Protein 2WLT (pdb70)

Structure (mmCIF, N/CA/C/O backbone):
data_2WLT
#
_entry.id   2WLT
#
_cell.length_a   63.559
_cell.length_b   94.796
_cell.length_c   100.342
_cell.angle_alpha   90.00
_cell.angle_beta   90.00
_cell.angle_gamma   90.00
#
_symmetry.space_group_name_H-M   'I 2 2 2'
#
loop_
_entity.id
_entity.type
_entity.pdbx_description
1 polymer L-ASPARAGINASE
2 non-polymer 'ASPARTIC ACID'
3 water water
#
loop_
_atom_site.group_PDB
_atom_site.id
_atom_site.type_symbol
_atom_site.label_atom_id
_atom_site.label_alt_id
_atom_site.label_comp_id
_atom_site.label_asym_id
_atom_site.label_entity_id
_atom_site.label_seq_id
_atom_site.pdbx_PDB_ins_code
_atom_site.Cartn_x
_atom_site.Cartn_y
_atom_site.Cartn_z
_atom_site.occupancy
_atom_site.B_iso_or_equiv
_atom_site.auth_seq_id
_atom_site.auth_comp_id
_atom_site.auth_asym_id
_atom_site.auth_atom_id
_atom_site.pdbx_PDB_model_num
ATOM 1 N N . LEU A 1 5 ? 27.721 1.230 -29.237 1.00 38.78 5 LEU A N 1
ATOM 2 C CA . LEU A 1 5 ? 26.754 0.968 -28.168 1.00 34.16 5 LEU A CA 1
ATOM 3 C C . LEU A 1 5 ? 27.092 -0.296 -27.391 1.00 28.78 5 LEU A C 1
ATOM 4 O O . LEU A 1 5 ? 27.764 -1.187 -27.936 1.00 32.03 5 LEU A O 1
ATOM 9 N N . PRO A 1 6 ? 26.640 -0.424 -26.148 1.00 27.85 6 PRO A N 1
ATOM 10 C CA . PRO A 1 6 ? 26.860 -1.680 -25.419 1.00 23.98 6 PRO A CA 1
ATOM 11 C C . PRO A 1 6 ? 26.065 -2.831 -26.034 1.00 22.22 6 PRO A C 1
ATOM 12 O O . PRO A 1 6 ? 24.990 -2.601 -26.626 1.00 25.09 6 PRO A O 1
ATOM 16 N N . THR A 1 7 ? 26.571 -4.045 -25.861 1.00 21.15 7 THR A N 1
ATOM 17 C CA . THR A 1 7 ? 25.807 -5.211 -26.252 1.00 19.72 7 THR A CA 1
ATOM 18 C C . THR A 1 7 ? 25.122 -5.827 -25.056 1.00 18.61 7 THR A C 1
ATOM 19 O O . THR A 1 7 ? 25.729 -6.106 -24.030 1.00 19.43 7 THR A O 1
ATOM 23 N N . ILE A 1 8 ? 23.821 -6.001 -25.246 1.00 18.29 8 ILE A N 1
ATOM 24 C CA . ILE A 1 8 ? 22.987 -6.670 -24.233 1.00 17.51 8 ILE A CA 1
ATOM 25 C C . ILE A 1 8 ? 22.496 -7.988 -24.797 1.00 16.06 8 ILE A C 1
ATOM 26 O O . ILE A 1 8 ? 21.863 -7.934 -25.875 1.00 19.28 8 ILE A O 1
ATOM 31 N N . ALA A 1 9 ? 22.713 -9.081 -24.090 1.00 15.69 9 ALA A N 1
ATOM 32 C CA . ALA A 1 9 ? 22.120 -10.353 -24.499 1.00 15.01 9 ALA A CA 1
ATOM 33 C C . ALA A 1 9 ? 20.676 -10.374 -24.005 1.00 15.49 9 ALA A C 1
ATOM 34 O O . ALA A 1 9 ? 20.449 -10.018 -22.860 1.00 16.10 9 ALA A O 1
ATOM 36 N N . LEU A 1 10 ? 19.761 -10.807 -24.879 1.00 14.89 10 LEU A N 1
ATOM 37 C CA . LEU A 1 10 ? 18.363 -10.907 -24.488 1.00 16.43 10 LEU A CA 1
ATOM 38 C C . LEU A 1 10 ? 18.012 -12.390 -24.550 1.00 18.70 10 LEU A C 1
ATOM 39 O O . LEU A 1 10 ? 18.067 -13.008 -25.630 1.00 21.67 10 LEU A O 1
ATOM 44 N N . LEU A 1 11 ? 17.670 -12.950 -23.417 1.00 15.70 11 LEU A N 1
ATOM 45 C CA . LEU A 1 11 ? 17.352 -14.367 -23.308 1.00 15.82 11 LEU A CA 1
ATOM 46 C C . LEU A 1 11 ? 15.843 -14.499 -23.095 1.00 15.25 11 LEU A C 1
ATOM 47 O O . LEU A 1 11 ? 15.351 -14.081 -22.023 1.00 15.75 11 LEU A O 1
ATOM 52 N N . ALA A 1 12 ? 15.155 -15.032 -24.083 1.00 15.04 12 ALA A N 1
ATOM 53 C CA . ALA A 1 12 ? 13.698 -15.160 -24.003 1.00 13.12 12 ALA A CA 1
ATOM 54 C C . ALA A 1 12 ? 13.287 -16.522 -23.454 1.00 13.46 12 ALA A C 1
ATOM 55 O O . ALA A 1 12 ? 13.819 -17.530 -23.932 1.00 14.29 12 ALA A O 1
ATOM 57 N N . THR A 1 13 ? 12.340 -16.534 -22.510 1.00 13.73 13 THR A N 1
ATOM 58 C CA . THR A 1 13 ? 11.875 -17.794 -21.964 1.00 13.23 13 THR A CA 1
ATOM 59 C C . THR A 1 13 ? 10.395 -18.061 -22.258 1.00 13.55 13 THR A C 1
ATOM 60 O O . THR A 1 13 ? 9.964 -19.207 -21.985 1.00 16.06 13 THR A O 1
ATOM 64 N N . GLY A 1 14 ? 9.656 -17.076 -22.788 1.00 16.09 14 GLY A N 1
ATOM 65 C CA . GLY A 1 14 ? 8.212 -17.092 -22.997 1.00 20.09 14 GLY A CA 1
ATOM 66 C C . GLY A 1 14 ? 7.465 -16.030 -22.164 1.00 23.27 14 GLY A C 1
ATOM 67 O O . GLY A 1 14 ? 7.826 -14.831 -21.919 1.00 23.75 14 GLY A O 1
ATOM 68 N N . GLY A 1 15 ? 6.301 -16.405 -21.590 1.00 24.47 15 GLY A N 1
ATOM 69 C CA . GLY A 1 15 ? 5.538 -15.478 -20.758 1.00 26.57 15 GLY A CA 1
ATOM 70 C C . GLY A 1 15 ? 4.547 -14.633 -21.507 1.00 27.44 15 GLY A C 1
ATOM 71 O O . GLY A 1 15 ? 4.571 -14.562 -22.742 1.00 27.48 15 GLY A O 1
ATOM 72 N N . THR A 1 16 ? 3.624 -13.994 -20.785 1.00 23.81 16 THR A N 1
ATOM 73 C CA . THR A 1 16 ? 2.605 -13.135 -21.404 1.00 24.10 16 THR A CA 1
ATOM 74 C C . THR A 1 16 ? 3.274 -12.039 -22.193 1.00 25.50 16 THR A C 1
ATOM 75 O O . THR A 1 16 ? 2.679 -11.545 -23.156 1.00 28.68 16 THR A O 1
ATOM 79 N N . ILE A 1 17 ? 4.516 -11.661 -21.871 1.00 26.05 17 ILE A N 1
ATOM 80 C CA . ILE A 1 17 ? 5.208 -10.646 -22.693 1.00 26.77 17 ILE A CA 1
ATOM 81 C C . ILE A 1 17 ? 5.326 -11.159 -24.116 1.00 25.36 17 ILE A C 1
ATOM 82 O O . ILE A 1 17 ? 5.388 -10.348 -25.057 1.00 35.48 17 ILE A O 1
ATOM 87 N N . ALA A 1 18 ? 5.354 -12.495 -24.262 1.00 27.76 18 ALA A N 1
ATOM 88 C CA . ALA A 1 18 ? 5.419 -13.050 -25.622 1.00 29.86 18 ALA A CA 1
ATOM 89 C C . ALA A 1 18 ? 4.090 -13.711 -25.972 1.00 31.67 18 ALA A C 1
ATOM 90 O O . ALA A 1 18 ? 4.018 -14.507 -26.920 1.00 47.02 18 ALA A O 1
ATOM 92 N N . GLY A 1 19 ? 3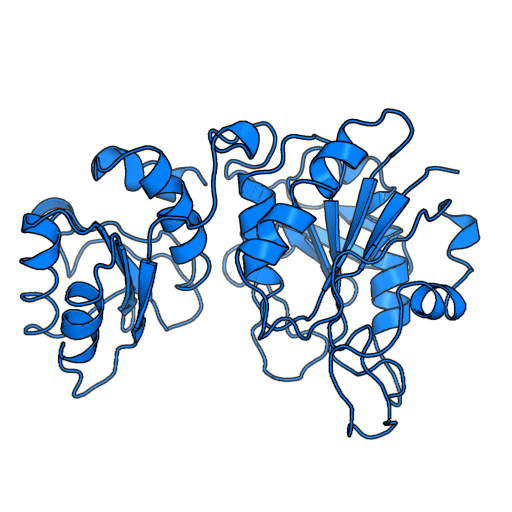.024 -13.410 -25.203 1.00 33.45 19 GLY A N 1
ATOM 93 C CA . GLY A 1 19 ? 1.763 -14.093 -25.485 1.00 34.56 19 GLY A CA 1
ATOM 94 C C . GLY A 1 19 ? 0.966 -13.389 -26.557 1.00 38.35 19 GLY A C 1
ATOM 95 O O . GLY A 1 19 ? 1.146 -12.174 -26.676 1.00 37.23 19 GLY A O 1
ATOM 96 N N . SER A 1 20 ? 0.150 -14.159 -27.264 1.00 42.26 20 SER A N 1
ATOM 97 C CA . SER A 1 20 ? -0.610 -13.606 -28.374 1.00 51.93 20 SER A CA 1
ATOM 98 C C . SER A 1 20 ? -1.861 -14.420 -28.681 1.00 56.29 20 SER A C 1
ATOM 99 O O . SER A 1 20 ? -2.232 -15.326 -27.941 1.00 72.02 20 SER A O 1
ATOM 102 N N . GLY A 1 21 ? -2.471 -14.067 -29.790 1.00 60.38 21 GLY A N 1
ATOM 103 C CA . GLY A 1 21 ? -3.643 -14.583 -30.454 0.65 58.47 21 GLY A CA 1
ATOM 104 C C . GLY A 1 21 ? -3.858 -13.765 -31.720 0.65 59.28 21 GLY A C 1
ATOM 105 O O . GLY A 1 21 ? -4.740 -14.099 -32.520 0.65 69.29 21 GLY A O 1
ATOM 106 N N . ALA A 1 24 ? -4.979 -11.810 -27.587 0.65 45.39 24 ALA A N 1
ATOM 107 C CA . ALA A 1 24 ? -6.042 -11.066 -28.270 0.65 40.72 24 ALA A CA 1
ATOM 108 C C . ALA A 1 24 ? -6.216 -9.690 -27.641 0.65 34.36 24 ALA A C 1
ATOM 109 O O . ALA A 1 24 ? -5.702 -9.430 -26.545 0.65 33.14 24 ALA A O 1
ATOM 111 N N . SER A 1 25 ? -6.901 -8.761 -28.318 0.65 33.26 25 SER A N 1
ATOM 112 C CA . SER A 1 25 ? -6.815 -7.375 -27.876 0.65 30.21 25 SER A CA 1
ATOM 113 C C . SER A 1 25 ? -7.541 -7.148 -26.537 0.65 29.49 25 SER A C 1
ATOM 114 O O . SER A 1 25 ? -7.305 -6.130 -25.870 0.65 20.22 25 SER A O 1
ATOM 116 N N . LEU A 1 26 ? -8.396 -8.136 -26.230 0.65 30.86 26 LEU A N 1
ATOM 117 C CA . LEU A 1 26 ? -9.203 -8.106 -25.015 0.65 30.70 26 LEU A CA 1
ATOM 118 C C . LEU A 1 26 ? -8.969 -9.340 -24.143 0.65 32.86 26 LEU A C 1
ATOM 119 O O . LEU A 1 26 ? -9.811 -9.861 -23.405 0.65 32.58 26 LEU A O 1
ATOM 124 N N . GLY A 1 27 ? -7.714 -9.816 -24.175 0.65 38.41 27 GLY A N 1
ATOM 125 C CA . GLY A 1 27 ? -7.406 -11.001 -23.370 0.65 43.14 27 GLY A CA 1
ATOM 126 C C . GLY A 1 27 ? -7.379 -12.130 -24.399 0.65 45.30 27 GLY A C 1
ATOM 127 O O . GLY A 1 27 ? -6.980 -11.815 -25.522 0.65 64.44 27 GLY A O 1
ATOM 128 N N . SER A 1 28 ? -7.797 -13.348 -24.094 0.65 46.01 28 SER A N 1
ATOM 129 C CA . SER A 1 28 ? -7.772 -14.409 -25.098 0.65 40.50 28 SER A CA 1
ATOM 130 C C . SER A 1 28 ? -6.398 -14.542 -25.765 0.65 37.88 28 SER A C 1
ATOM 131 O O . SER A 1 28 ? -6.160 -13.930 -26.809 0.65 40.66 28 SER A O 1
ATOM 133 N N . TYR A 1 29 ? -5.523 -15.327 -25.144 0.65 37.78 29 TYR A N 1
ATOM 134 C CA . TYR A 1 29 ? -4.160 -15.547 -25.589 0.65 34.55 29 TYR A CA 1
ATOM 135 C C . TYR A 1 29 ? -3.532 -16.763 -24.899 0.65 35.76 29 TYR A C 1
ATOM 136 O O . TYR A 1 29 ? -4.026 -17.255 -23.880 0.65 33.30 29 TYR A O 1
ATOM 145 N N . LYS A 1 30 ? -2.404 -17.213 -25.461 0.65 37.55 30 LYS A N 1
ATOM 146 C CA . LYS A 1 30 ? -1.541 -18.205 -24.837 0.65 35.79 30 LYS A CA 1
ATOM 147 C C . LYS A 1 30 ? -0.191 -17.529 -24.541 0.65 36.45 30 LYS A C 1
ATOM 148 O O . LYS A 1 30 ? 0.298 -16.718 -25.316 0.65 35.22 30 LYS A O 1
ATOM 154 N N . SER A 1 31 ? 0.327 -17.946 -23.403 0.65 37.97 31 SER A N 1
ATOM 155 C CA . SER A 1 31 ? 1.351 -17.279 -22.655 0.65 38.80 31 SER A CA 1
ATOM 156 C C . SER A 1 31 ? 2.580 -16.811 -23.438 0.65 39.35 31 SER A C 1
ATOM 157 O O . SER A 1 31 ? 2.598 -15.556 -23.291 0.65 54.15 31 SER A O 1
ATOM 160 N N . GLY A 1 32 ? 3.485 -17.444 -24.072 0.65 40.66 32 GLY A N 1
ATOM 161 C CA . GLY A 1 32 ? 4.176 -18.593 -24.529 0.65 43.11 32 GLY A CA 1
ATOM 162 C C . GLY A 1 32 ? 4.507 -18.675 -26.008 0.65 37.73 32 GLY A C 1
ATOM 163 O O . GLY A 1 32 ? 5.281 -19.555 -26.419 0.65 33.37 32 GLY A O 1
ATOM 164 N N . GLU A 1 33 ? 3.942 -17.798 -26.825 0.65 34.52 33 GLU A N 1
ATOM 165 C CA . GLU A 1 33 ? 3.704 -17.872 -28.244 0.65 33.39 33 GLU A CA 1
ATOM 166 C C . GLU A 1 33 ? 4.634 -17.159 -29.197 0.65 37.21 33 GLU A C 1
ATOM 167 O O . GLU A 1 33 ? 5.039 -17.731 -30.225 0.65 47.14 33 GLU A O 1
ATOM 169 N N . LEU A 1 34 ? 5.027 -15.900 -29.010 0.65 36.30 34 LEU A N 1
ATOM 170 C CA . LEU A 1 34 ? 5.798 -15.371 -30.156 0.65 40.79 34 LEU A CA 1
ATOM 171 C C . LEU A 1 34 ? 7.293 -15.428 -29.893 0.65 41.34 34 LEU A C 1
ATOM 172 O O . LEU A 1 34 ? 7.758 -15.481 -28.758 0.65 30.53 34 LEU A O 1
ATOM 177 N N . GLY A 1 35 ? 8.109 -15.451 -30.951 0.65 42.55 35 GLY A N 1
ATOM 178 C CA . GLY A 1 35 ? 9.535 -15.715 -30.793 0.65 43.00 35 GLY A CA 1
ATOM 179 C C . GLY A 1 35 ? 10.332 -14.527 -30.312 0.65 40.24 35 GLY A C 1
ATOM 180 O O . GLY A 1 35 ? 9.823 -13.402 -30.360 0.65 43.06 35 GLY A O 1
ATOM 181 N N . VAL A 1 36 ? 11.568 -14.700 -29.859 0.65 40.28 36 VAL A N 1
ATOM 182 C CA . VAL A 1 36 ? 12.396 -13.591 -29.367 0.65 43.57 36 VAL A CA 1
ATOM 183 C C . VAL A 1 36 ? 12.722 -12.598 -30.460 0.65 49.00 36 VAL A C 1
ATOM 184 O O . VAL A 1 36 ? 13.441 -11.602 -30.304 0.65 61.16 36 VAL A O 1
ATOM 188 N N . LYS A 1 37 ? 12.251 -12.711 -31.711 0.65 50.63 37 LYS A N 1
ATOM 189 C CA . LYS A 1 37 ? 12.646 -11.562 -32.553 0.65 53.31 37 LYS A CA 1
ATOM 190 C C . LYS A 1 37 ? 11.448 -10.670 -32.836 0.65 51.73 37 LYS A C 1
ATOM 191 O O . LYS A 1 37 ? 11.616 -9.549 -33.330 0.65 45.24 37 LYS A O 1
ATOM 197 N N . GLU A 1 38 ? 10.228 -11.118 -32.541 0.65 49.29 38 GLU A N 1
ATOM 198 C CA . GLU A 1 38 ? 9.155 -10.150 -32.830 0.65 46.14 38 GLU A CA 1
ATOM 199 C C . GLU A 1 38 ? 9.100 -9.123 -31.699 0.65 48.10 38 GLU A C 1
ATOM 200 O O . GLU A 1 38 ? 8.711 -7.983 -31.962 0.65 53.86 38 GLU A O 1
ATOM 206 N N . LEU A 1 39 ? 9.498 -9.537 -30.505 0.65 43.45 39 LEU A N 1
ATOM 207 C CA . LEU A 1 39 ? 9.574 -8.709 -29.301 0.65 43.69 39 LEU A CA 1
ATOM 208 C C . LEU A 1 39 ? 10.385 -7.461 -29.629 0.65 41.95 39 LEU A C 1
ATOM 209 O O . LEU A 1 39 ? 10.092 -6.316 -29.295 0.65 37.19 39 LEU A O 1
ATOM 214 N N . LEU A 1 40 ? 11.491 -7.652 -30.354 0.65 40.28 40 LEU A N 1
ATOM 215 C CA . LEU A 1 40 ? 12.250 -6.444 -30.705 0.65 39.97 40 LEU A CA 1
ATOM 216 C C . LEU A 1 40 ? 11.577 -5.593 -31.762 0.65 38.81 40 LEU A C 1
ATOM 217 O O . LEU A 1 40 ? 11.808 -4.382 -31.849 0.65 42.60 40 LEU A O 1
ATOM 222 N N . LYS A 1 41 ? 10.695 -6.075 -32.635 0.65 37.82 41 LYS A N 1
ATOM 223 C CA . LYS A 1 41 ? 10.192 -5.140 -33.676 0.65 36.67 41 LYS A CA 1
ATOM 224 C C . LYS A 1 41 ? 9.362 -3.994 -33.148 0.65 39.35 41 LYS A C 1
ATOM 225 O O . LYS A 1 41 ? 9.125 -2.953 -33.798 0.65 33.82 41 LYS A O 1
ATOM 231 N N . ALA A 1 42 ? 8.844 -4.061 -31.910 0.65 39.01 42 ALA A N 1
ATOM 232 C CA . ALA A 1 42 ? 7.868 -3.013 -31.603 0.65 37.12 42 ALA A CA 1
ATOM 233 C C . ALA A 1 42 ? 8.432 -1.876 -30.779 0.65 39.08 42 ALA A C 1
ATOM 234 O O . ALA A 1 42 ? 7.706 -1.130 -30.101 0.65 47.06 42 ALA A O 1
ATOM 236 N N . ILE A 1 43 ? 9.756 -1.692 -30.769 0.65 39.53 43 ILE A N 1
ATOM 237 C CA . ILE A 1 43 ? 10.295 -0.651 -29.888 0.65 35.60 43 ILE A CA 1
ATOM 238 C C . ILE A 1 43 ? 11.329 0.184 -30.646 0.65 44.17 43 ILE A C 1
ATOM 239 O O . ILE A 1 43 ? 11.030 1.381 -30.820 0.65 56.72 43 ILE A O 1
ATOM 244 N N . PRO A 1 44 ? 12.411 -0.370 -31.115 0.65 50.54 44 PRO A N 1
ATOM 245 C CA . PRO A 1 44 ? 13.615 0.114 -31.814 0.65 51.63 44 PRO A CA 1
ATOM 246 C C . PRO A 1 44 ? 13.908 1.583 -31.957 0.65 45.53 44 PRO A C 1
ATOM 247 O O . PRO A 1 44 ? 14.528 2.076 -32.882 0.65 46.72 44 PRO A O 1
ATOM 251 N N . SER A 1 45 ? 13.553 2.293 -30.899 0.65 41.95 45 SER A N 1
ATOM 252 C CA . SER A 1 45 ? 14.392 3.287 -30.273 1.00 43.95 45 SER A CA 1
ATOM 253 C C . SER A 1 45 ? 15.435 2.517 -29.428 1.00 42.28 45 SER A C 1
ATOM 254 O O . SER A 1 45 ? 16.422 3.066 -28.940 1.00 41.39 45 SER A O 1
ATOM 257 N N . LEU A 1 46 ? 15.191 1.219 -29.286 1.00 36.74 46 LEU A N 1
ATOM 258 C CA . LEU A 1 46 ? 16.086 0.260 -28.648 1.00 36.56 46 LEU A CA 1
ATOM 259 C C . LEU A 1 46 ? 17.457 0.300 -29.289 1.00 39.63 46 LEU A C 1
ATOM 260 O O . LEU A 1 46 ? 18.521 0.295 -28.658 1.00 41.79 46 LEU A O 1
ATOM 265 N N . ASN A 1 47 ? 17.431 0.367 -30.632 1.00 44.04 47 ASN A N 1
ATOM 266 C CA . ASN A 1 47 ? 18.713 0.315 -31.336 1.00 50.94 47 ASN A CA 1
ATOM 267 C C . ASN A 1 47 ? 19.528 1.584 -31.050 1.00 49.28 47 ASN A C 1
ATOM 268 O O . ASN A 1 47 ? 20.724 1.601 -31.369 1.00 52.21 47 ASN A O 1
ATOM 273 N N . LYS A 1 48 ? 18.931 2.603 -30.452 1.00 42.71 48 LYS A N 1
ATOM 274 C CA . LYS A 1 48 ? 19.599 3.796 -29.971 1.00 41.27 48 LYS A CA 1
ATOM 275 C C . LYS A 1 48 ? 20.281 3.543 -28.637 1.00 37.78 48 LYS A C 1
ATOM 276 O O . LYS A 1 48 ? 21.136 4.341 -28.235 1.00 44.62 48 LYS A O 1
ATOM 282 N N . ILE A 1 49 ? 19.966 2.474 -27.889 1.00 33.69 49 ILE A N 1
ATOM 283 C CA . ILE A 1 49 ? 20.648 2.430 -26.589 1.00 26.22 49 ILE A CA 1
ATOM 284 C C . ILE A 1 49 ? 21.504 1.193 -26.419 1.00 23.98 49 ILE A C 1
ATOM 285 O O . ILE A 1 49 ? 22.349 1.114 -25.544 1.00 24.75 49 ILE A O 1
ATOM 290 N N . ALA A 1 50 ? 21.292 0.180 -27.265 1.00 24.82 50 ALA A N 1
ATOM 291 C CA . ALA A 1 50 ? 22.057 -1.052 -27.149 1.00 21.55 50 ALA A CA 1
ATOM 292 C C . ALA A 1 50 ? 21.999 -1.881 -28.421 1.00 21.19 50 ALA A C 1
ATOM 293 O O . ALA A 1 50 ? 21.016 -1.835 -29.148 1.00 27.24 50 ALA A O 1
ATOM 295 N N . ARG A 1 51 ? 23.036 -2.645 -28.706 1.00 20.61 51 ARG A N 1
ATOM 296 C CA . ARG A 1 51 ? 22.980 -3.765 -29.635 1.00 21.15 51 ARG A CA 1
ATOM 297 C C . ARG A 1 51 ? 22.441 -4.975 -28.904 1.00 20.93 51 ARG A C 1
ATOM 298 O O . ARG A 1 51 ? 23.004 -5.370 -27.885 1.00 23.68 51 ARG A O 1
ATOM 306 N N . ILE A 1 52 ? 21.359 -5.536 -29.392 1.00 19.55 52 ILE A N 1
ATOM 307 C CA . ILE A 1 52 ? 20.656 -6.628 -28.718 1.00 19.08 52 ILE A CA 1
ATOM 308 C C . ILE A 1 52 ? 21.013 -7.935 -29.422 1.00 18.15 52 ILE A C 1
ATOM 309 O O . ILE A 1 52 ? 20.864 -8.071 -30.651 1.00 23.69 52 ILE A O 1
ATOM 314 N N . GLN A 1 53 ? 21.496 -8.868 -28.605 1.00 20.28 53 GLN A N 1
ATOM 315 C CA A GLN A 1 53 ? 21.818 -10.199 -29.100 0.50 19.77 53 GLN A CA 1
ATOM 316 C CA B GLN A 1 53 ? 21.785 -10.198 -29.147 0.50 20.06 53 GLN A CA 1
ATOM 317 C C . GLN A 1 53 ? 20.749 -11.127 -28.534 1.00 17.83 53 GLN A C 1
ATOM 318 O O . GLN A 1 53 ? 20.866 -11.550 -27.388 1.00 21.15 53 GLN A O 1
ATOM 329 N N . GLY A 1 54 ? 19.707 -11.402 -29.304 1.00 19.38 54 GLY A N 1
ATOM 330 C CA . GLY A 1 54 ? 18.622 -12.163 -28.718 1.00 19.02 54 GLY A CA 1
ATOM 331 C C . GLY A 1 54 ? 18.719 -13.635 -29.003 1.00 17.96 54 GLY A C 1
ATOM 332 O O . GLY A 1 54 ? 19.182 -14.064 -30.059 1.00 20.56 54 GLY A O 1
ATOM 333 N N . GLU A 1 55 ? 18.187 -14.376 -28.042 1.00 17.62 55 GLU A N 1
ATOM 334 C CA . GLU A 1 55 ? 18.068 -15.812 -28.275 1.00 19.09 55 GLU A CA 1
ATOM 335 C C . GLU A 1 55 ? 16.936 -16.378 -27.447 1.00 17.40 55 GLU A C 1
ATOM 336 O O . GLU A 1 55 ? 16.562 -15.819 -26.418 1.00 19.69 55 GLU A O 1
ATOM 342 N N . GLN A 1 56 ? 16.447 -17.524 -27.917 1.00 15.63 56 GLN A N 1
ATOM 343 C CA A GLN A 1 56 ? 15.362 -18.216 -27.197 0.50 16.93 56 GLN A CA 1
ATOM 344 C CA B GLN A 1 56 ? 15.382 -18.209 -27.190 0.50 16.67 56 GLN A CA 1
ATOM 345 C C . GLN A 1 56 ? 15.946 -19.285 -26.280 1.00 17.50 56 GLN A C 1
ATOM 346 O O . GLN A 1 56 ? 16.653 -20.204 -26.775 1.00 26.89 56 GLN A O 1
ATOM 357 N N . VAL A 1 57 ? 15.691 -19.195 -25.011 1.00 15.41 57 VAL A N 1
ATOM 358 C CA . VAL A 1 57 ? 16.122 -20.265 -24.100 1.00 16.45 57 VAL A CA 1
ATOM 359 C C . VAL A 1 57 ? 15.000 -21.286 -24.008 1.00 15.42 57 VAL A C 1
ATOM 360 O O . VAL A 1 57 ? 15.232 -22.497 -23.958 1.00 19.40 57 VAL A O 1
ATOM 364 N N . SER A 1 58 ? 13.750 -20.798 -23.948 1.00 15.81 58 SER A N 1
ATOM 365 C CA . SER A 1 58 ? 12.570 -21.649 -23.865 1.00 15.32 58 SER A CA 1
ATOM 366 C C . SER A 1 58 ? 11.409 -20.822 -24.413 1.00 15.35 58 SER A C 1
ATOM 367 O O . SER A 1 58 ? 11.553 -19.622 -24.657 1.00 17.28 58 SER A O 1
ATOM 370 N N . ASN A 1 59 ? 10.254 -21.443 -24.593 1.00 16.98 59 ASN A N 1
ATOM 371 C CA . ASN A 1 59 ? 9.055 -20.687 -24.977 1.00 18.94 59 ASN A CA 1
ATOM 372 C C . ASN A 1 59 ? 7.836 -21.246 -24.267 1.00 16.94 59 ASN A C 1
ATOM 373 O O . ASN A 1 59 ? 7.034 -21.994 -24.840 1.00 22.33 59 ASN A O 1
ATOM 378 N N . ILE A 1 60 ? 7.740 -20.896 -22.981 1.00 18.09 60 ILE A N 1
ATOM 379 C CA . ILE A 1 60 ? 6.734 -21.476 -22.103 1.00 16.18 60 ILE A CA 1
ATOM 380 C C . ILE A 1 60 ? 6.063 -20.394 -21.284 1.00 16.42 60 ILE A C 1
ATOM 381 O O . ILE A 1 60 ? 6.649 -19.339 -21.021 1.00 17.25 60 ILE A O 1
ATOM 386 N N . GLY A 1 61 ? 4.863 -20.655 -20.792 1.00 15.60 61 GLY A N 1
ATOM 387 C CA . GLY A 1 61 ? 4.358 -19.821 -19.705 1.00 16.51 61 GLY A CA 1
ATOM 388 C C . GLY A 1 61 ? 5.164 -20.160 -18.451 1.00 14.50 61 GLY A C 1
ATOM 389 O O . GLY A 1 61 ? 5.597 -21.313 -18.248 1.00 15.25 61 GLY A O 1
ATOM 390 N N . SER A 1 62 ? 5.343 -19.130 -17.611 1.00 12.98 62 SER A N 1
ATOM 391 C CA . SER A 1 62 ? 6.231 -19.357 -16.459 1.00 12.90 62 SER A CA 1
ATOM 392 C C . SER A 1 62 ? 5.574 -20.270 -15.445 1.00 12.51 62 SER A C 1
ATOM 393 O O . SER A 1 62 ? 6.262 -20.749 -14.521 1.00 14.45 62 SER A O 1
ATOM 396 N N . GLN A 1 63 ? 4.266 -20.566 -15.553 1.00 12.95 63 GLN A N 1
ATOM 397 C CA . GLN A 1 63 ? 3.682 -21.604 -14.699 1.00 13.10 63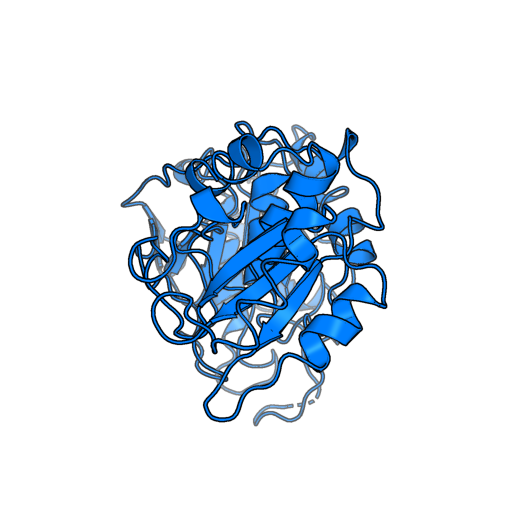 GLN A CA 1
ATOM 398 C C . GLN A 1 63 ? 4.280 -22.973 -14.988 1.00 12.38 63 GLN A C 1
ATOM 399 O O . GLN A 1 63 ? 4.066 -23.912 -14.182 1.00 13.99 63 GLN A O 1
ATOM 405 N N . ASP A 1 64 ? 5.003 -23.138 -16.102 1.00 13.50 64 ASP A N 1
ATOM 406 C CA . ASP A 1 64 ? 5.670 -24.393 -16.452 1.00 14.45 64 ASP A CA 1
ATOM 407 C C . ASP A 1 64 ? 7.192 -24.307 -16.264 1.00 13.70 64 ASP A C 1
ATOM 408 O O . ASP A 1 64 ? 7.952 -25.175 -16.678 1.00 15.70 64 ASP A O 1
ATOM 413 N N . MET A 1 65 ? 7.655 -23.272 -15.542 1.00 14.18 65 MET A N 1
ATOM 414 C CA . MET A 1 65 ? 9.084 -23.114 -15.221 1.00 14.06 65 MET A CA 1
ATOM 415 C C . MET A 1 65 ? 9.490 -24.259 -14.315 1.00 15.85 65 MET A C 1
ATOM 416 O O . MET A 1 65 ? 8.715 -24.668 -13.451 1.00 16.65 65 MET A O 1
ATOM 421 N N . ASN A 1 66 ? 10.704 -24.758 -14.553 1.00 15.88 66 ASN A N 1
ATOM 422 C CA . ASN A 1 66 ? 11.143 -25.949 -13.799 1.00 17.10 66 ASN A CA 1
ATOM 423 C C . ASN A 1 66 ? 12.674 -25.914 -13.749 1.00 16.76 66 ASN A C 1
ATOM 424 O O . ASN A 1 66 ? 13.275 -24.988 -14.324 1.00 16.76 66 ASN A O 1
ATOM 429 N N . GLU A 1 67 ? 13.308 -26.878 -13.091 1.00 16.00 67 GLU A N 1
ATOM 430 C CA . GLU A 1 67 ? 14.738 -26.818 -12.919 1.00 16.55 67 GLU A CA 1
ATOM 431 C C . GLU A 1 67 ? 15.475 -27.046 -14.212 1.00 16.33 67 GLU A C 1
ATOM 432 O O . GLU A 1 67 ? 16.578 -26.514 -14.342 1.00 16.58 67 GLU A O 1
ATOM 438 N N . GLU A 1 68 ? 14.926 -27.840 -15.137 1.00 17.24 68 GLU A N 1
ATOM 439 C CA . GLU A 1 68 ? 15.677 -28.030 -16.404 1.00 18.57 68 GLU A CA 1
ATOM 440 C C . GLU A 1 68 ? 15.856 -26.661 -17.069 1.00 16.56 68 GLU A C 1
ATOM 441 O O . GLU A 1 68 ? 16.960 -26.315 -17.573 1.00 18.11 68 GLU A O 1
ATOM 447 N N . ILE A 1 69 ? 14.763 -25.900 -17.069 1.00 16.17 69 ILE A N 1
ATOM 448 C CA . ILE A 1 69 ? 14.913 -24.578 -17.730 1.00 15.98 69 ILE A CA 1
ATOM 449 C C . ILE A 1 69 ? 15.736 -23.604 -16.896 1.00 14.76 69 ILE A C 1
ATOM 450 O O . ILE A 1 69 ? 16.522 -22.821 -17.447 1.00 16.17 69 ILE A O 1
ATOM 455 N N . TRP A 1 70 ? 15.565 -23.622 -15.577 1.00 14.38 70 TRP A N 1
ATOM 456 C CA . TRP A 1 70 ? 16.426 -22.783 -14.723 1.00 14.56 70 TRP A CA 1
ATOM 457 C C . TRP A 1 70 ? 17.890 -23.040 -14.986 1.00 14.76 70 TRP A C 1
ATOM 458 O O . TRP A 1 70 ? 18.691 -22.106 -15.073 1.00 15.65 70 TRP A O 1
ATOM 469 N N . PHE A 1 71 ? 18.272 -24.328 -15.102 1.00 15.47 71 PHE A N 1
ATOM 470 C CA . PHE A 1 71 ? 19.713 -24.583 -15.284 1.00 15.04 71 PHE A CA 1
ATOM 471 C C . PHE A 1 71 ? 20.152 -24.201 -16.675 1.00 14.94 71 PHE A C 1
ATOM 472 O O . PHE A 1 71 ? 21.251 -23.703 -16.861 1.00 17.32 71 PHE A O 1
ATOM 480 N N . LYS A 1 72 ? 19.302 -24.460 -17.683 1.00 15.68 72 LYS A N 1
ATOM 481 C CA . LYS A 1 72 ? 19.697 -24.005 -19.035 1.00 16.32 72 LYS A CA 1
ATOM 482 C C . LYS A 1 72 ? 19.863 -22.499 -19.061 1.00 16.48 72 LYS A C 1
ATOM 483 O O . LYS A 1 72 ? 20.817 -21.939 -19.640 1.00 17.35 72 LYS A O 1
ATOM 489 N N . LEU A 1 73 ? 18.890 -21.772 -18.482 1.00 15.67 73 LEU A N 1
ATOM 490 C CA . LEU A 1 73 ? 18.864 -20.311 -18.434 1.00 15.24 73 LEU A CA 1
ATOM 491 C C . LEU A 1 73 ? 20.093 -19.773 -17.702 1.00 14.40 73 LEU A C 1
ATOM 492 O O . LEU A 1 73 ? 20.814 -18.885 -18.167 1.00 15.74 73 LEU A O 1
ATOM 497 N N . ALA A 1 74 ? 20.357 -20.344 -16.496 1.00 14.61 74 ALA A N 1
ATOM 498 C CA . ALA A 1 74 ? 21.486 -19.890 -15.695 1.00 15.31 74 ALA A CA 1
ATOM 499 C C . ALA A 1 74 ? 22.798 -20.169 -16.412 1.00 16.51 74 ALA A C 1
ATOM 500 O O . ALA A 1 74 ? 23.705 -19.333 -16.392 1.00 16.59 74 ALA A O 1
ATOM 502 N N . GLN A 1 75 ? 22.926 -21.336 -17.075 1.00 16.64 75 GLN A N 1
ATOM 503 C CA A GLN A 1 75 ? 24.178 -21.665 -17.731 0.50 17.70 75 GLN A CA 1
ATOM 504 C CA B GLN A 1 75 ? 24.198 -21.645 -17.715 0.50 17.66 75 GLN A CA 1
ATOM 505 C C . GLN A 1 75 ? 24.455 -20.711 -18.881 1.00 17.46 75 GLN A C 1
ATOM 506 O O . GLN A 1 75 ? 25.581 -20.236 -19.083 1.00 16.98 75 GLN A O 1
ATOM 517 N N . ARG A 1 76 ? 23.406 -20.460 -19.652 1.00 16.31 76 ARG A N 1
ATOM 518 C CA . ARG A 1 76 ? 23.551 -19.532 -20.781 1.00 17.10 76 ARG A CA 1
ATOM 519 C C . ARG A 1 76 ? 23.833 -18.146 -20.249 1.00 16.19 76 ARG A C 1
ATOM 520 O O . ARG A 1 76 ? 24.734 -17.428 -20.752 1.00 16.71 76 ARG A O 1
ATOM 528 N N . ALA A 1 77 ? 23.140 -17.698 -19.219 1.00 14.26 77 ALA A N 1
ATOM 529 C CA . ALA A 1 77 ? 23.413 -16.359 -18.698 1.00 13.95 77 ALA A CA 1
ATOM 530 C C . ALA A 1 77 ? 24.836 -16.232 -18.202 1.00 13.73 77 ALA A C 1
ATOM 531 O O . ALA A 1 77 ? 25.537 -15.258 -18.452 1.00 16.40 77 ALA A O 1
ATOM 533 N N . GLN A 1 78 ? 25.320 -17.261 -17.477 1.00 14.92 78 GLN A N 1
ATOM 534 C CA . GLN A 1 78 ? 26.691 -17.187 -16.949 1.00 17.03 78 GLN A CA 1
ATOM 535 C C . GLN A 1 78 ? 27.692 -17.135 -18.101 1.00 16.98 78 GLN A C 1
ATOM 536 O O . GLN A 1 78 ? 28.707 -16.425 -18.066 1.00 18.03 78 GLN A O 1
ATOM 542 N N . GLU A 1 79 ? 27.483 -17.964 -19.139 1.00 16.37 79 GLU A N 1
ATOM 543 C CA . GLU A 1 79 ? 28.443 -17.953 -20.256 1.00 18.75 79 GLU A CA 1
ATOM 544 C C . GLU A 1 79 ? 28.507 -16.589 -20.910 1.00 18.64 79 GLU A C 1
ATOM 545 O O . GLU A 1 79 ? 29.568 -16.076 -21.290 1.00 21.26 79 GLU A O 1
ATOM 551 N N . LEU A 1 80 ? 27.345 -15.951 -21.107 1.00 18.52 80 LEU A N 1
ATOM 552 C CA . LEU A 1 80 ? 27.299 -14.621 -21.717 1.00 17.91 80 LEU A CA 1
ATOM 553 C C . LEU A 1 80 ? 27.894 -13.606 -20.762 1.00 18.30 80 LEU A C 1
ATOM 554 O O . LEU A 1 80 ? 28.640 -12.719 -21.204 1.00 19.06 80 LEU A O 1
ATOM 559 N N . LEU A 1 81 ? 27.604 -13.703 -19.458 1.00 18.53 81 LEU A N 1
ATOM 560 C CA . LEU A 1 81 ? 28.197 -12.733 -18.538 1.00 17.15 81 LEU A CA 1
ATOM 561 C C . LEU A 1 81 ? 29.730 -12.831 -18.513 1.00 18.22 81 LEU A C 1
ATOM 562 O O . LEU A 1 81 ? 30.404 -11.823 -18.294 1.00 20.04 81 LEU A O 1
ATOM 567 N N . ASP A 1 82 ? 30.255 -14.037 -18.726 1.00 18.62 82 ASP A N 1
ATOM 568 C CA . ASP A 1 82 ? 31.707 -14.265 -18.735 1.00 20.27 82 ASP A CA 1
ATOM 569 C C . ASP A 1 82 ? 32.353 -13.718 -19.992 1.00 23.06 82 ASP A C 1
ATOM 570 O O . ASP A 1 82 ? 33.579 -13.591 -20.060 1.00 27.63 82 ASP A O 1
ATOM 575 N N . ASP A 1 83 ? 31.550 -13.400 -21.007 1.00 20.65 83 ASP A N 1
ATOM 576 C CA . ASP A 1 83 ? 32.101 -12.902 -22.281 1.00 22.30 83 ASP A CA 1
ATOM 577 C C . ASP A 1 83 ? 32.374 -11.412 -22.200 1.00 21.38 83 ASP A C 1
ATOM 578 O O . ASP A 1 83 ? 31.451 -10.651 -21.877 1.00 21.58 83 ASP A O 1
ATOM 583 N N . SER A 1 84 ? 33.602 -10.972 -22.487 1.00 22.57 84 SER A N 1
ATOM 584 C CA . SER A 1 84 ? 33.920 -9.540 -22.402 1.00 24.99 84 SER A CA 1
ATOM 585 C C . SER A 1 84 ? 33.154 -8.701 -23.411 1.00 28.46 84 SER A C 1
ATOM 586 O O . SER A 1 84 ? 33.038 -7.466 -23.342 1.00 37.24 84 SER A O 1
ATOM 589 N N . ARG A 1 85 ? 32.562 -9.365 -24.407 1.00 30.12 85 ARG A N 1
ATOM 590 C CA . ARG A 1 85 ? 31.785 -8.579 -25.361 1.00 31.77 85 ARG A CA 1
ATOM 591 C C . ARG A 1 85 ? 30.340 -8.331 -24.934 1.00 27.90 85 ARG A C 1
ATOM 592 O O . ARG A 1 85 ? 29.646 -7.610 -25.678 1.00 32.82 85 ARG A O 1
ATOM 600 N N . ILE A 1 86 ? 29.921 -8.922 -23.829 1.00 21.72 86 ILE A N 1
ATOM 601 C CA . ILE A 1 86 ? 28.561 -8.759 -23.320 1.00 20.30 86 ILE A CA 1
ATOM 602 C C . ILE A 1 86 ? 28.584 -7.787 -22.136 1.00 22.15 86 ILE A C 1
ATOM 603 O O . ILE A 1 86 ? 29.349 -8.022 -21.196 1.00 22.77 86 ILE A O 1
ATOM 608 N N . GLN A 1 87 ? 27.780 -6.724 -22.191 1.00 20.13 87 GLN A N 1
ATOM 609 C CA . GLN A 1 87 ? 27.748 -5.744 -21.115 1.00 18.79 87 GLN A CA 1
ATOM 610 C C . GLN A 1 87 ? 26.670 -6.016 -20.061 1.00 16.92 87 GLN A C 1
ATOM 611 O O . GLN A 1 87 ? 26.744 -5.486 -18.942 1.00 17.24 87 GLN A O 1
ATOM 617 N N . GLY A 1 88 ? 25.635 -6.789 -20.405 1.00 16.45 88 GLY A N 1
ATOM 618 C CA . GLY A 1 88 ? 24.550 -7.106 -19.471 1.00 15.88 88 GLY A CA 1
ATOM 619 C C . GLY A 1 88 ? 23.610 -8.057 -20.177 1.00 15.96 88 GLY A C 1
ATOM 620 O O . GLY A 1 88 ? 23.726 -8.346 -21.368 1.00 16.61 88 GLY A O 1
ATOM 621 N N . VAL A 1 89 ? 22.655 -8.561 -19.386 1.00 14.83 89 VAL A N 1
ATOM 622 C CA . VAL A 1 89 ? 21.715 -9.567 -19.841 1.00 14.68 89 VAL A CA 1
ATOM 623 C C . VAL A 1 89 ? 20.319 -9.179 -19.439 1.00 13.61 89 VAL A C 1
ATOM 624 O O . VAL A 1 89 ? 20.122 -8.795 -18.271 1.00 14.78 89 VAL A O 1
ATOM 628 N N . VAL A 1 90 ? 19.393 -9.236 -20.365 1.00 13.07 90 VAL A N 1
ATOM 629 C CA . VAL A 1 90 ? 17.961 -9.073 -20.073 1.00 12.83 90 VAL A CA 1
ATOM 630 C C . VAL A 1 90 ? 17.262 -10.411 -20.335 1.00 13.63 90 VAL A C 1
ATOM 631 O O . VAL A 1 90 ? 17.550 -11.021 -21.379 1.00 14.85 90 VAL A O 1
ATOM 635 N N . ILE A 1 91 ? 16.404 -10.846 -19.429 1.00 12.01 91 ILE A N 1
ATOM 636 C CA . ILE A 1 91 ? 15.681 -12.110 -19.595 1.00 11.95 91 ILE A CA 1
ATOM 637 C C . ILE A 1 91 ? 14.217 -11.768 -19.623 1.00 11.55 91 ILE A C 1
ATOM 638 O O . ILE A 1 91 ? 13.708 -11.151 -18.667 1.00 13.97 91 ILE A O 1
ATOM 643 N N . THR A 1 92 ? 13.538 -12.141 -20.693 1.00 12.64 92 THR A N 1
ATOM 644 C CA . THR A 1 92 ? 12.087 -11.972 -20.744 1.00 12.87 92 THR A CA 1
ATOM 645 C C . THR A 1 92 ? 11.442 -13.243 -20.202 1.00 11.56 92 THR A C 1
ATOM 646 O O . THR A 1 92 ? 11.875 -14.351 -20.503 1.00 14.00 92 THR A O 1
ATOM 650 N N . HIS A 1 93 ? 10.411 -13.045 -19.371 1.00 12.64 93 HIS A N 1
ATOM 651 C CA . HIS A 1 93 ? 9.926 -14.170 -18.567 1.00 11.98 93 HIS A CA 1
ATOM 652 C C . HIS A 1 93 ? 8.465 -13.936 -18.204 1.00 11.91 93 HIS A C 1
ATOM 653 O O . HIS A 1 93 ? 8.054 -12.799 -17.985 1.00 13.19 93 HIS A O 1
ATOM 660 N N . GLY A 1 94 ? 7.706 -15.040 -18.090 1.00 12.87 94 GLY A N 1
ATOM 661 C CA . GLY A 1 94 ? 6.333 -14.917 -17.614 1.00 13.48 94 GLY A CA 1
ATOM 662 C C . GLY A 1 94 ? 6.361 -14.336 -16.199 1.00 12.52 94 GLY A C 1
ATOM 663 O O . GLY A 1 94 ? 7.295 -14.574 -15.410 1.00 13.38 94 GLY A O 1
ATOM 664 N N . THR A 1 95 ? 5.327 -13.581 -15.868 1.00 12.63 95 THR A N 1
ATOM 665 C CA . THR A 1 95 ? 5.351 -12.933 -14.563 1.00 11.37 95 THR A CA 1
ATOM 666 C C . THR A 1 95 ? 5.014 -13.874 -13.423 1.00 11.18 95 THR A C 1
ATOM 667 O O . THR A 1 95 ? 5.374 -13.563 -12.284 1.00 12.88 95 THR A O 1
ATOM 671 N N . ASP A 1 96 ? 4.328 -14.992 -13.671 1.00 12.28 96 ASP A N 1
ATOM 672 C CA . ASP A 1 96 ? 3.837 -15.814 -12.559 1.00 11.49 96 ASP A CA 1
ATOM 673 C C . ASP A 1 96 ? 4.915 -16.320 -11.605 1.00 12.46 96 ASP A C 1
ATOM 674 O O . ASP A 1 96 ? 4.731 -16.332 -10.372 1.00 13.03 96 ASP A O 1
ATOM 679 N N . THR A 1 97 ? 6.021 -16.787 -12.190 1.00 12.59 97 THR A N 1
ATOM 680 C CA . THR A 1 97 ? 7.105 -17.322 -11.358 1.00 11.83 97 THR A CA 1
ATOM 681 C C . THR A 1 97 ? 8.389 -16.530 -11.564 1.00 11.14 97 THR A C 1
ATOM 682 O O . THR A 1 97 ? 9.463 -16.954 -11.089 1.00 12.34 97 THR A O 1
ATOM 686 N N . LEU A 1 98 ? 8.309 -15.343 -12.187 1.00 11.50 98 LEU A N 1
ATOM 687 C CA . LEU A 1 98 ? 9.467 -14.481 -12.366 1.00 10.83 98 LEU A CA 1
ATOM 688 C C . LEU A 1 98 ? 10.228 -14.279 -11.075 1.00 11.78 98 LEU A C 1
ATOM 689 O O . LEU A 1 98 ? 11.474 -14.309 -11.053 1.00 12.95 98 LEU A O 1
ATOM 694 N N . GLU A 1 99 ? 9.547 -14.057 -9.942 1.00 11.86 99 GLU A N 1
ATOM 695 C CA . GLU A 1 99 ? 10.198 -13.760 -8.670 1.00 12.40 99 GLU A CA 1
ATOM 696 C C . GLU A 1 99 ? 11.051 -14.959 -8.209 1.00 12.45 99 GLU A C 1
ATOM 697 O O . GLU A 1 99 ? 12.058 -14.753 -7.509 1.00 14.19 99 GLU A O 1
ATOM 703 N N . GLU A 1 100 ? 10.639 -16.180 -8.573 1.00 11.56 100 GLU A N 1
ATOM 704 C CA . GLU A 1 100 ? 11.421 -17.368 -8.168 1.00 11.36 100 GLU A CA 1
ATOM 705 C C . GLU A 1 100 ? 12.657 -17.495 -9.029 1.00 11.47 100 GLU A C 1
ATOM 706 O O . GLU A 1 100 ? 13.784 -17.687 -8.532 1.00 12.21 100 GLU A O 1
ATOM 712 N N . SER A 1 101 ? 12.509 -17.410 -10.351 1.00 11.29 101 SER A N 1
ATOM 713 C CA . SER A 1 101 ? 13.669 -17.432 -11.253 1.00 11.36 101 SER A CA 1
ATOM 714 C C . SER A 1 101 ? 14.650 -16.308 -10.910 1.00 11.82 101 SER A C 1
ATOM 715 O O . SER A 1 101 ? 15.855 -16.530 -10.899 1.00 11.52 101 SER A O 1
ATOM 718 N N . ALA A 1 102 ? 14.136 -15.120 -10.618 1.00 11.80 102 ALA A N 1
ATOM 719 C CA . ALA A 1 102 ? 15.042 -14.014 -10.311 1.00 10.59 102 ALA A CA 1
ATOM 720 C C . ALA A 1 102 ? 15.877 -14.351 -9.094 1.00 10.32 102 ALA A C 1
ATOM 721 O O . ALA A 1 102 ? 17.092 -14.104 -9.029 1.00 11.79 102 ALA A O 1
ATOM 723 N N . TYR A 1 103 ? 15.226 -14.874 -8.036 1.00 11.00 103 TYR A N 1
ATOM 724 C CA . TYR A 1 103 ? 15.951 -15.210 -6.789 1.00 11.90 103 TYR A CA 1
ATOM 725 C C . TYR A 1 103 ? 16.935 -16.326 -6.995 1.00 10.63 103 TYR A C 1
ATOM 726 O O . TYR A 1 103 ? 18.072 -16.253 -6.535 1.00 12.00 103 TYR A O 1
ATOM 735 N N . PHE A 1 104 ? 16.510 -17.364 -7.718 1.00 11.57 104 PHE A N 1
ATOM 736 C CA . PHE A 1 104 ? 17.436 -18.454 -8.037 1.00 11.50 104 PHE A CA 1
ATOM 737 C C . PHE A 1 104 ? 18.674 -17.918 -8.741 1.00 11.79 104 PHE A C 1
ATOM 738 O O . PHE A 1 104 ? 19.823 -18.210 -8.350 1.00 12.47 104 PHE A O 1
ATOM 746 N N . LEU A 1 105 ? 18.486 -17.061 -9.764 1.00 11.50 105 LEU A N 1
ATOM 747 C CA . LEU A 1 105 ? 19.652 -16.514 -10.479 1.00 11.63 105 LEU A CA 1
ATOM 748 C C . LEU A 1 105 ? 20.476 -15.618 -9.586 1.00 10.88 105 LEU A C 1
ATOM 749 O O . LEU A 1 105 ? 21.731 -15.592 -9.676 1.00 13.28 105 LEU A O 1
ATOM 754 N N . ASN A 1 106 ? 19.811 -14.880 -8.706 1.00 11.95 106 ASN A N 1
ATOM 755 C CA . ASN A 1 106 ? 20.541 -14.043 -7.751 1.00 12.27 106 ASN A CA 1
ATOM 756 C C . ASN A 1 106 ? 21.498 -14.836 -6.859 1.00 10.79 106 ASN A C 1
ATOM 757 O O . ASN A 1 106 ? 22.506 -14.284 -6.391 1.00 14.01 106 ASN A O 1
ATOM 762 N N . LEU A 1 107 ? 21.149 -16.109 -6.614 1.00 12.21 107 LEU A N 1
ATOM 763 C CA . LEU A 1 107 ? 21.974 -16.955 -5.735 1.00 12.74 107 LEU A CA 1
ATOM 764 C C . LEU A 1 107 ? 23.026 -17.750 -6.521 1.00 13.86 107 LEU A C 1
ATOM 765 O O . LEU A 1 107 ? 24.035 -18.131 -5.896 1.00 14.91 107 LEU A O 1
ATOM 770 N N . VAL A 1 108 ? 22.870 -18.024 -7.808 1.00 14.46 108 VAL A N 1
ATOM 771 C CA . VAL A 1 108 ? 23.766 -18.921 -8.520 1.00 14.53 108 VAL A CA 1
ATOM 772 C C . VAL A 1 108 ? 24.651 -18.258 -9.571 1.00 14.77 108 VAL A C 1
ATOM 773 O O . VAL A 1 108 ? 25.643 -18.840 -9.959 1.00 17.96 108 VAL A O 1
ATOM 777 N N . LEU A 1 109 ? 24.267 -17.069 -10.071 1.00 14.13 109 LEU A N 1
ATOM 778 C CA . LEU A 1 109 ? 25.100 -16.397 -11.059 1.00 14.48 109 LEU A CA 1
ATOM 779 C C . LEU A 1 109 ? 26.228 -15.627 -10.408 1.00 14.91 109 LEU A C 1
ATOM 780 O O . LEU A 1 109 ? 26.067 -14.987 -9.387 1.00 20.97 109 LEU A O 1
ATOM 785 N N . HIS A 1 110 ? 27.404 -15.656 -11.031 1.00 15.72 110 HIS A N 1
ATOM 786 C CA . HIS A 1 110 ? 28.579 -15.004 -10.486 1.00 16.25 110 HIS A CA 1
ATOM 787 C C . HIS A 1 110 ? 29.110 -14.021 -11.526 1.00 17.35 110 HIS A C 1
ATOM 788 O O . HIS A 1 110 ? 29.886 -14.354 -12.415 1.00 19.84 110 HIS A O 1
ATOM 795 N N . SER A 1 111 ? 28.634 -12.802 -11.387 1.00 16.46 111 SER A N 1
ATOM 796 C CA . SER A 1 111 ? 29.038 -11.688 -12.243 1.00 16.01 111 SER A CA 1
ATOM 797 C C . SER A 1 111 ? 28.624 -10.405 -11.530 1.00 16.23 111 SER A C 1
ATOM 798 O O . SER A 1 111 ? 27.618 -10.353 -10.824 1.00 17.63 111 SER A O 1
ATOM 801 N N . THR A 1 112 ? 29.390 -9.360 -11.829 1.00 17.17 112 THR A N 1
ATOM 802 C CA . THR A 1 112 ? 28.963 -8.031 -11.386 1.00 18.06 112 THR A CA 1
ATOM 803 C C . THR A 1 112 ? 28.139 -7.290 -12.431 1.00 16.94 112 THR A C 1
ATOM 804 O O . THR A 1 112 ? 27.571 -6.235 -12.155 1.00 18.63 112 THR A O 1
ATOM 808 N N . LYS A 1 113 ? 28.066 -7.832 -13.659 1.00 16.67 113 LYS A N 1
ATOM 809 C CA . LYS A 1 113 ? 27.326 -7.144 -14.708 1.00 15.14 113 LYS A CA 1
ATOM 810 C C . LYS A 1 113 ? 25.833 -7.279 -14.487 1.00 14.31 113 LYS A C 1
ATOM 811 O O . LYS A 1 113 ? 25.412 -8.275 -13.883 1.00 14.94 113 LYS A O 1
ATOM 817 N N . PRO A 1 114 ? 25.015 -6.333 -14.950 1.00 13.98 114 PRO A N 1
ATOM 818 C CA . PRO A 1 114 ? 23.587 -6.431 -14.654 1.00 14.34 114 PRO A CA 1
ATOM 819 C C . PRO A 1 114 ? 22.870 -7.569 -15.378 1.00 13.71 114 PRO A C 1
ATOM 820 O O . PRO A 1 114 ? 23.102 -7.827 -16.565 1.00 15.11 114 PRO A O 1
ATOM 824 N N . VAL A 1 115 ? 21.998 -8.250 -14.635 1.00 13.91 115 VAL A N 1
ATOM 825 C CA . VAL A 1 115 ? 21.053 -9.222 -15.124 1.00 13.26 115 VAL A CA 1
ATOM 826 C C . VAL A 1 115 ? 19.666 -8.715 -14.742 1.00 12.66 115 VAL A C 1
ATOM 827 O O . VAL A 1 115 ? 19.414 -8.498 -13.573 1.00 14.19 115 VAL A O 1
ATOM 831 N N . VAL A 1 116 ? 18.815 -8.511 -15.728 1.00 11.84 116 VAL A N 1
ATOM 832 C CA . VAL A 1 116 ? 17.504 -7.914 -15.506 1.00 12.26 116 VAL A CA 1
ATOM 833 C C . VAL A 1 116 ? 16.403 -8.814 -16.035 1.00 11.34 116 VAL A C 1
ATOM 834 O O . VAL A 1 116 ? 16.476 -9.134 -17.220 1.00 15.11 116 VAL A O 1
ATOM 838 N N . LEU A 1 117 ? 15.467 -9.208 -15.191 1.00 11.70 117 LEU A N 1
ATOM 839 C CA . LEU A 1 117 ? 14.307 -9.956 -15.659 1.00 11.87 117 LEU A CA 1
ATOM 840 C C . LEU A 1 117 ? 13.132 -8.989 -15.873 1.00 11.44 117 LEU A C 1
ATOM 841 O O . LEU A 1 117 ? 12.980 -8.047 -15.096 1.00 12.79 117 LEU A O 1
ATOM 846 N N . VAL A 1 118 ? 12.337 -9.255 -16.897 1.00 11.79 118 VAL A N 1
ATOM 847 C CA . VAL A 1 118 ? 11.223 -8.392 -17.264 1.00 12.07 118 VAL A CA 1
ATOM 848 C C . VAL A 1 118 ? 10.112 -9.249 -17.854 1.00 11.74 118 VAL A C 1
ATOM 849 O O . VAL A 1 118 ? 10.412 -10.252 -18.532 1.00 13.46 118 VAL A O 1
ATOM 853 N N . GLY A 1 119 ? 8.855 -8.864 -17.607 1.00 12.45 119 GLY A N 1
ATOM 854 C CA . GLY A 1 119 ? 7.712 -9.514 -18.234 1.00 14.24 119 GLY A CA 1
ATOM 855 C C . GLY A 1 119 ? 6.645 -8.473 -18.583 1.00 12.84 119 GLY A C 1
ATOM 856 O O . GLY A 1 119 ? 6.902 -7.259 -18.586 1.00 14.62 119 GLY A O 1
ATOM 857 N N . ALA A 1 120 ? 5.447 -8.969 -18.851 1.00 13.74 120 ALA A N 1
ATOM 858 C CA . ALA A 1 120 ? 4.296 -8.147 -19.200 1.00 14.13 120 ALA A CA 1
ATOM 859 C C . ALA A 1 120 ? 3.053 -8.775 -18.581 1.00 12.91 120 ALA A C 1
ATOM 860 O O . ALA A 1 120 ? 2.919 -10.026 -18.689 1.00 15.18 120 ALA A O 1
ATOM 862 N N . MET A 1 121 ? 2.208 -7.934 -17.999 1.00 12.36 121 MET A N 1
ATOM 863 C CA . MET A 1 121 ? 0.942 -8.432 -17.434 1.00 13.08 121 MET A CA 1
ATOM 864 C C . MET A 1 121 ? -0.161 -8.447 -18.481 1.00 14.52 121 MET A C 1
ATOM 865 O O . MET A 1 121 ? -1.198 -9.053 -18.147 1.00 15.00 121 MET A O 1
ATOM 870 N N . ARG A 1 122 ? 0.002 -7.821 -19.640 1.00 13.73 122 ARG A N 1
ATOM 871 C CA . ARG A 1 122 ? -1.015 -7.882 -20.696 1.00 13.85 122 ARG A CA 1
ATOM 872 C C . ARG A 1 122 ? -0.359 -8.533 -21.888 1.00 15.74 122 ARG A C 1
ATOM 873 O O . ARG A 1 122 ? 0.831 -8.292 -22.185 1.00 16.60 122 ARG A O 1
ATOM 881 N N . ASN A 1 123 ? -1.073 -9.343 -22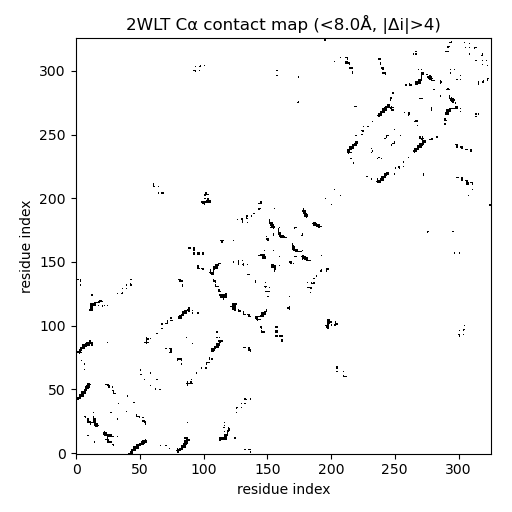.652 1.00 16.47 123 ASN A N 1
ATOM 882 C CA . ASN A 1 123 ? -0.405 -9.969 -23.796 1.00 19.76 123 ASN A CA 1
ATOM 883 C C . ASN A 1 123 ? -0.066 -8.933 -24.857 1.00 20.10 123 ASN A C 1
ATOM 884 O O . ASN A 1 123 ? -0.640 -7.833 -24.916 1.00 22.62 123 ASN A O 1
ATOM 889 N N . ALA A 1 124 ? 0.908 -9.293 -25.668 1.00 21.71 124 ALA A N 1
ATOM 890 C CA . ALA A 1 124 ? 1.530 -8.351 -26.603 1.00 24.01 124 ALA A CA 1
ATOM 891 C C . ALA A 1 124 ? 0.511 -7.770 -27.565 1.00 26.91 124 ALA A C 1
ATOM 892 O O . ALA A 1 124 ? 0.765 -6.659 -28.066 1.00 28.27 124 ALA A O 1
ATOM 894 N N . SER A 1 125 ? -0.587 -8.485 -27.814 1.00 24.74 125 SER A N 1
ATOM 895 C CA A SER A 1 125 ? -1.589 -7.942 -28.749 0.50 26.65 125 SER A CA 1
ATOM 896 C CA B SER A 1 125 ? -1.636 -8.031 -28.729 0.50 26.87 125 SER A CA 1
ATOM 897 C C . SER A 1 125 ? -2.777 -7.305 -28.034 1.00 25.15 125 SER A C 1
ATOM 898 O O . SER A 1 125 ? -3.787 -6.912 -28.624 1.00 27.64 125 SER A O 1
ATOM 903 N N . SER A 1 126 ? -2.688 -7.129 -26.710 1.00 21.15 126 SER A N 1
ATOM 904 C CA . SER A 1 126 ? -3.728 -6.448 -25.949 1.00 18.66 126 SER A CA 1
ATOM 905 C C . SER A 1 126 ? -3.833 -4.975 -26.326 1.00 19.06 126 SER A C 1
ATOM 906 O O . SER A 1 126 ? -2.836 -4.341 -26.633 1.00 18.71 126 SER A O 1
ATOM 909 N N . LEU A 1 127 ? -5.003 -4.384 -26.143 1.00 18.92 127 LEU A N 1
ATOM 910 C CA . LEU A 1 127 ? -5.035 -2.925 -26.008 1.00 16.82 127 LEU A CA 1
ATOM 911 C C . LEU A 1 127 ? -4.098 -2.541 -24.855 1.00 15.56 127 LEU A C 1
ATOM 912 O O . LEU A 1 127 ? -4.055 -3.237 -23.801 1.00 16.22 127 LEU A O 1
ATOM 917 N N . SER A 1 128 ? -3.381 -1.444 -25.021 1.00 15.74 128 SER A N 1
ATOM 918 C CA . SER A 1 128 ? -2.528 -0.898 -23.971 1.00 14.95 128 SER A CA 1
ATOM 919 C C . SER A 1 128 ? -1.593 -1.960 -23.396 1.00 14.33 128 SER A C 1
ATOM 920 O O . SER A 1 128 ? -1.355 -1.996 -22.172 1.00 15.56 128 SER A O 1
ATOM 923 N N . ALA A 1 129 ? -1.031 -2.797 -24.247 1.00 14.58 129 ALA A N 1
ATOM 924 C CA . ALA A 1 129 ? -0.056 -3.783 -23.775 1.00 13.47 129 ALA A CA 1
ATOM 925 C C . ALA A 1 129 ? 1.136 -3.102 -23.112 1.00 12.49 129 ALA A C 1
ATOM 926 O O . ALA A 1 129 ? 1.622 -2.075 -23.602 1.00 16.11 129 ALA A O 1
ATOM 928 N N . ASP A 1 130 ? 1.626 -3.719 -22.024 1.00 12.73 130 ASP A N 1
ATOM 929 C CA . ASP A 1 130 ? 2.649 -3.099 -21.196 1.00 13.23 130 ASP A CA 1
ATOM 930 C C . ASP A 1 130 ? 4.050 -3.579 -21.539 1.00 12.51 130 ASP A C 1
ATOM 931 O O . ASP A 1 130 ? 5.023 -3.044 -21.022 1.00 14.25 130 ASP A O 1
ATOM 936 N N . GLY A 1 131 ? 4.223 -4.621 -22.365 1.00 13.96 131 GLY A N 1
ATOM 937 C CA . GLY A 1 131 ? 5.535 -5.200 -22.544 1.00 16.42 131 GLY A CA 1
ATOM 938 C C . GLY A 1 131 ? 6.497 -4.325 -23.277 1.00 16.24 131 GLY A C 1
ATOM 939 O O . GLY A 1 131 ? 7.687 -4.434 -22.940 1.00 15.75 131 GLY A O 1
ATOM 940 N N . ALA A 1 132 ? 6.073 -3.535 -24.283 1.00 14.63 132 ALA A N 1
ATOM 941 C CA . ALA A 1 132 ? 7.070 -2.801 -25.050 1.00 14.95 132 ALA A CA 1
ATOM 942 C C . ALA A 1 132 ? 7.830 -1.831 -24.151 1.00 15.37 132 ALA A C 1
ATOM 943 O O . ALA A 1 132 ? 9.081 -1.757 -24.162 1.00 16.25 132 ALA A O 1
ATOM 945 N N . LEU A 1 133 ? 7.125 -1.054 -23.345 1.00 14.07 133 LEU A N 1
ATOM 946 C CA . LEU A 1 133 ? 7.822 -0.085 -22.526 1.00 14.09 133 LEU A CA 1
ATOM 947 C C . LEU A 1 133 ? 8.574 -0.790 -21.393 1.00 14.00 133 LEU A C 1
ATOM 948 O O . LEU A 1 133 ? 9.648 -0.373 -21.003 1.00 14.94 133 LEU A O 1
ATOM 953 N N . ASN A 1 134 ? 8.016 -1.878 -20.869 1.00 13.28 134 ASN A N 1
ATOM 954 C CA . ASN A 1 134 ? 8.777 -2.602 -19.838 1.00 13.17 134 ASN A CA 1
ATOM 955 C C . ASN A 1 134 ? 10.096 -3.073 -20.422 1.00 13.27 134 ASN A C 1
ATOM 956 O O . ASN A 1 134 ? 11.134 -2.999 -19.769 1.00 14.33 134 ASN A O 1
ATOM 961 N N . LEU A 1 135 ? 10.115 -3.590 -21.644 1.00 13.45 135 LEU A N 1
ATOM 962 C CA . LEU A 1 135 ? 11.348 -4.093 -22.244 1.00 13.24 135 LEU A CA 1
ATOM 963 C C . LEU A 1 135 ? 12.301 -2.954 -22.544 1.00 13.81 135 LEU A C 1
ATOM 964 O O . LEU A 1 135 ? 13.483 -3.065 -22.279 1.00 14.54 135 LEU A O 1
ATOM 969 N N . TYR A 1 136 ? 11.792 -1.837 -23.085 1.00 14.26 136 TYR A N 1
ATOM 970 C CA . TYR A 1 136 ? 12.676 -0.670 -23.281 1.00 14.45 136 TYR A CA 1
ATOM 971 C C . TYR A 1 136 ? 13.350 -0.284 -21.999 1.00 16.04 136 TYR A C 1
ATOM 972 O O . TYR A 1 136 ? 14.544 -0.027 -21.920 1.00 14.98 136 TYR A O 1
ATOM 981 N N . GLU A 1 137 ? 12.549 -0.150 -20.950 1.00 14.17 137 GLU A N 1
ATOM 982 C CA . GLU A 1 137 ? 13.142 0.118 -19.686 1.00 14.61 137 GLU A CA 1
ATOM 983 C C . GLU A 1 137 ? 14.163 -0.817 -19.071 1.00 13.79 137 GLU A C 1
ATOM 984 O O . GLU A 1 137 ? 15.162 -0.468 -18.458 1.00 13.80 137 GLU A O 1
ATOM 990 N N . ALA A 1 138 ? 13.822 -2.104 -19.267 1.00 13.78 138 ALA A N 1
ATOM 991 C CA . ALA A 1 138 ? 14.701 -3.179 -18.811 1.00 13.06 138 ALA A CA 1
ATOM 992 C C . ALA A 1 138 ? 16.041 -3.060 -19.511 1.00 13.04 138 ALA A C 1
ATOM 993 O O . ALA A 1 138 ? 17.091 -3.182 -18.843 1.00 13.38 138 ALA A O 1
ATOM 995 N N . VAL A 1 139 ? 16.036 -2.822 -20.832 1.00 14.10 139 VAL A N 1
ATOM 996 C CA . VAL A 1 139 ? 17.309 -2.711 -21.540 1.00 13.91 139 VAL A CA 1
ATOM 997 C C . VAL A 1 139 ? 18.036 -1.470 -21.061 1.00 14.39 139 VAL A C 1
ATOM 998 O O . VAL A 1 139 ? 19.264 -1.510 -20.857 1.00 14.97 139 VAL A O 1
ATOM 1002 N N . SER A 1 140 ? 17.316 -0.383 -20.833 1.00 14.48 140 SER A N 1
ATOM 1003 C CA A SER A 1 140 ? 17.884 0.854 -20.296 0.50 15.29 140 SER A CA 1
ATOM 1004 C CA B SER A 1 140 ? 17.956 0.834 -20.333 0.50 15.20 140 SER A CA 1
ATOM 1005 C C . SER A 1 140 ? 18.579 0.582 -18.972 1.00 14.64 140 SER A C 1
ATOM 1006 O O . SER A 1 140 ? 19.720 1.014 -18.699 1.00 16.64 140 SER A O 1
ATOM 1011 N N . VAL A 1 141 ? 17.926 -0.127 -18.065 1.00 14.17 141 VAL A N 1
ATOM 1012 C CA . VAL A 1 141 ? 18.568 -0.439 -16.775 1.00 13.55 141 VAL A CA 1
ATOM 1013 C C . VAL A 1 141 ? 19.778 -1.313 -16.980 1.00 13.20 141 VAL A C 1
ATOM 1014 O O . VAL A 1 141 ? 20.823 -1.126 -16.335 1.00 14.03 141 VAL A O 1
ATOM 1018 N N . ALA A 1 142 ? 19.696 -2.290 -17.880 1.00 13.17 142 ALA A N 1
ATOM 1019 C CA . ALA A 1 142 ? 20.801 -3.255 -18.009 1.00 13.12 14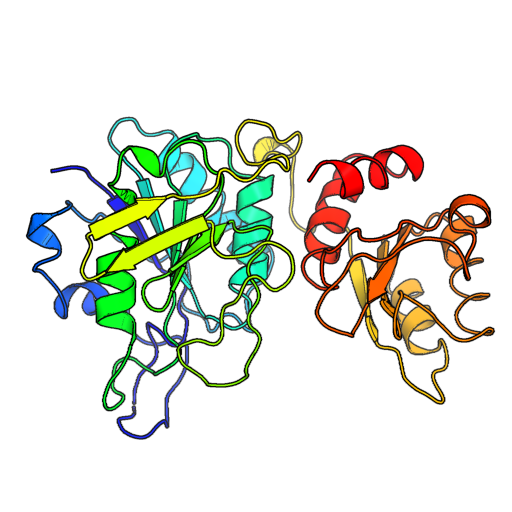2 ALA A CA 1
ATOM 1020 C C . ALA A 1 142 ? 22.050 -2.592 -18.551 1.00 15.06 142 ALA A C 1
ATOM 1021 O O . ALA A 1 142 ? 23.163 -3.077 -18.306 1.00 16.52 142 ALA A O 1
ATOM 1023 N N . VAL A 1 143 ? 21.928 -1.482 -19.293 1.00 15.03 143 VAL A N 1
ATOM 1024 C CA . VAL A 1 143 ? 23.123 -0.810 -19.829 1.00 15.88 143 VAL A CA 1
ATOM 1025 C C . VAL A 1 143 ? 23.707 0.208 -18.864 1.00 16.56 143 VAL A C 1
ATOM 1026 O O . VAL A 1 143 ? 24.813 0.705 -18.992 1.00 22.88 143 VAL A O 1
ATOM 1030 N N . ASN A 1 144 ? 22.935 0.577 -17.833 1.00 16.86 144 ASN A N 1
ATOM 1031 C CA . ASN A 1 144 ? 23.346 1.654 -16.932 1.00 16.61 144 ASN A CA 1
ATOM 1032 C C . ASN A 1 144 ? 24.487 1.212 -16.045 1.00 16.86 144 ASN A C 1
ATOM 1033 O O . ASN A 1 144 ? 24.445 0.142 -15.435 1.00 17.08 144 ASN A O 1
ATOM 1038 N N . GLU A 1 145 ? 25.499 2.078 -15.918 1.00 19.09 145 GLU A N 1
ATOM 1039 C CA . GLU A 1 145 ? 26.675 1.656 -15.135 1.00 22.74 145 GLU A CA 1
ATOM 1040 C C . GLU A 1 145 ? 26.305 1.426 -13.678 1.00 21.11 145 GLU A C 1
ATOM 1041 O O . GLU A 1 145 ? 26.881 0.555 -13.006 1.00 20.00 145 GLU A O 1
ATOM 1047 N N . LYS A 1 146 ? 25.341 2.153 -13.115 1.00 19.27 146 LYS A N 1
ATOM 1048 C CA . LYS A 1 146 ? 24.990 2.010 -11.702 1.00 19.20 146 LYS A CA 1
ATOM 1049 C C . LYS A 1 146 ? 24.190 0.742 -11.433 1.00 16.06 146 LYS A C 1
ATOM 1050 O O . LYS A 1 146 ? 23.995 0.360 -10.261 1.00 19.47 146 LYS A O 1
ATOM 1056 N N . SER A 1 147 ? 23.775 0.012 -12.462 1.00 15.25 147 SER A N 1
ATOM 1057 C CA . SER A 1 147 ? 23.060 -1.246 -12.267 1.00 15.98 147 SER A CA 1
ATOM 1058 C C . SER A 1 147 ? 24.006 -2.373 -11.923 1.00 16.59 147 SER A C 1
ATOM 1059 O O . SER A 1 147 ? 23.523 -3.442 -11.476 1.00 17.05 147 SER A O 1
ATOM 1062 N N . ALA A 1 148 ? 25.312 -2.187 -12.101 1.00 15.66 148 ALA A N 1
ATOM 1063 C CA . ALA A 1 148 ? 26.272 -3.282 -11.794 1.00 16.40 148 ALA A CA 1
ATOM 1064 C C . ALA A 1 148 ? 26.384 -3.494 -10.288 1.00 14.52 148 ALA A C 1
ATOM 1065 O O . ALA A 1 148 ? 26.120 -2.577 -9.491 1.00 16.89 148 ALA A O 1
ATOM 1067 N N . ASN A 1 149 ? 26.766 -4.685 -9.872 1.00 16.00 149 ASN A N 1
ATOM 1068 C CA A ASN A 1 149 ? 27.065 -5.030 -8.504 0.50 15.47 149 ASN A CA 1
ATOM 1069 C CA B ASN A 1 149 ? 27.077 -4.983 -8.493 0.50 15.72 149 ASN A CA 1
ATOM 1070 C C . ASN A 1 149 ? 25.881 -4.881 -7.550 1.00 16.04 149 ASN A C 1
ATOM 1071 O O . ASN A 1 149 ? 26.068 -4.716 -6.351 1.00 21.17 149 ASN A O 1
ATOM 1080 N N . LYS A 1 150 ? 24.675 -4.946 -8.050 1.00 17.07 150 LYS A N 1
ATOM 1081 C CA . LYS A 1 150 ? 23.504 -4.861 -7.173 1.00 16.31 150 LYS A CA 1
ATOM 1082 C C . LYS A 1 150 ? 22.740 -6.155 -7.065 1.00 14.02 150 LYS A C 1
ATOM 1083 O O . LYS A 1 150 ? 21.630 -6.140 -6.527 1.00 14.60 150 LYS A O 1
ATOM 1089 N N . GLY A 1 151 ? 23.256 -7.268 -7.570 1.00 13.59 151 GLY A N 1
ATOM 1090 C CA . GLY A 1 151 ? 22.552 -8.533 -7.676 1.00 13.63 151 GLY A CA 1
ATOM 1091 C C . GLY A 1 151 ? 21.620 -8.501 -8.889 1.00 11.75 151 GLY A C 1
ATOM 1092 O O . GLY A 1 151 ? 21.540 -7.569 -9.707 1.00 14.49 151 GLY A O 1
ATOM 1093 N N . VAL A 1 152 ? 20.839 -9.581 -8.996 1.00 11.57 152 VAL A N 1
ATOM 1094 C CA . VAL A 1 152 ? 19.906 -9.725 -10.126 1.00 12.06 152 VAL A CA 1
ATOM 1095 C C . VAL A 1 152 ? 18.787 -8.743 -9.901 1.00 11.07 152 VAL A C 1
ATOM 1096 O O . VAL A 1 152 ? 18.309 -8.553 -8.759 1.00 11.95 152 VAL A O 1
ATOM 1100 N N . LEU A 1 153 ? 18.310 -8.131 -10.949 1.00 12.32 153 LEU A N 1
ATOM 1101 C CA . LEU A 1 153 ? 17.279 -7.093 -10.912 1.00 11.55 153 LEU A CA 1
ATOM 1102 C C . LEU A 1 153 ? 16.024 -7.514 -11.639 1.00 11.59 153 LEU A C 1
ATOM 1103 O O . LEU A 1 153 ? 16.061 -8.359 -12.537 1.00 13.00 153 LEU A O 1
ATOM 1108 N N . VAL A 1 154 ? 14.920 -6.864 -11.216 1.00 11.74 154 VAL A N 1
ATOM 1109 C CA . VAL A 1 154 ? 13.659 -7.066 -11.929 1.00 12.39 154 VAL A CA 1
ATOM 1110 C C . VAL A 1 154 ? 13.186 -5.690 -12.298 1.00 10.65 154 VAL A C 1
ATOM 1111 O O . VAL A 1 154 ? 13.130 -4.817 -11.389 1.00 12.81 154 VAL A O 1
ATOM 1115 N N . VAL A 1 155 ? 12.827 -5.452 -13.536 1.00 11.56 155 VAL A N 1
ATOM 1116 C CA . VAL A 1 155 ? 12.341 -4.134 -13.928 1.00 11.25 155 VAL A CA 1
ATOM 1117 C C . VAL A 1 155 ? 10.932 -4.318 -14.460 1.00 11.01 155 VAL A C 1
ATOM 1118 O O . VAL A 1 155 ? 10.721 -5.078 -15.396 1.00 13.17 155 VAL A O 1
ATOM 1122 N N . MET A 1 156 ? 9.990 -3.652 -13.849 1.00 12.30 156 MET A N 1
ATOM 1123 C CA . MET A 1 156 ? 8.585 -3.745 -14.230 1.00 13.11 156 MET A CA 1
ATOM 1124 C C . MET A 1 156 ? 7.905 -2.413 -13.959 1.00 11.84 156 MET A C 1
ATOM 1125 O O . MET A 1 156 ? 8.158 -1.835 -12.916 1.00 13.24 156 MET A O 1
ATOM 1130 N N . ASP A 1 157 ? 7.061 -1.972 -14.909 1.00 11.69 157 ASP A N 1
ATOM 1131 C CA . ASP A 1 157 ? 6.157 -0.855 -14.606 1.00 12.05 157 ASP A CA 1
ATOM 1132 C C . ASP A 1 157 ? 6.928 0.348 -14.090 1.00 12.88 157 ASP A C 1
ATOM 1133 O O . ASP A 1 157 ? 6.513 0.962 -13.115 1.00 15.06 157 ASP A O 1
ATOM 1138 N N . ASP A 1 158 ? 8.075 0.728 -14.674 1.00 12.67 158 ASP A N 1
ATOM 1139 C CA . ASP A 1 158 ? 8.805 1.947 -14.364 1.00 12.95 158 ASP A CA 1
ATOM 1140 C C . ASP A 1 158 ? 9.588 1.817 -13.062 1.00 12.15 158 ASP A C 1
ATOM 1141 O O . ASP A 1 158 ? 10.010 2.857 -12.543 1.00 13.91 158 ASP A O 1
ATOM 1146 N N . THR A 1 159 ? 9.754 0.630 -12.526 1.00 12.32 159 THR A N 1
ATOM 1147 C CA . THR A 1 159 ? 10.336 0.444 -11.194 1.00 12.59 159 THR A CA 1
ATOM 1148 C C . THR A 1 159 ? 11.443 -0.588 -11.275 1.00 11.17 159 THR A C 1
ATOM 1149 O O . THR A 1 159 ? 11.363 -1.541 -12.050 1.00 12.31 159 THR A O 1
ATOM 1153 N N . ILE A 1 160 ? 12.502 -0.351 -10.459 1.00 12.01 160 ILE A N 1
ATOM 1154 C CA . ILE A 1 160 ? 13.618 -1.290 -10.377 1.00 10.92 160 ILE A CA 1
ATOM 1155 C C . ILE A 1 160 ? 13.631 -1.993 -9.025 1.00 10.50 160 ILE A C 1
ATOM 1156 O O . ILE A 1 160 ? 13.652 -1.302 -7.992 1.00 11.91 160 ILE A O 1
ATOM 1161 N N . PHE A 1 161 ? 13.596 -3.310 -9.048 1.00 10.76 161 PHE A N 1
ATOM 1162 C CA . PHE A 1 161 ? 13.588 -4.098 -7.811 1.00 11.13 161 PHE A CA 1
ATOM 1163 C C . PHE A 1 161 ? 14.821 -4.986 -7.689 1.00 11.18 161 PHE A C 1
ATOM 1164 O O . PHE A 1 161 ? 15.341 -5.458 -8.718 1.00 12.06 161 PHE A O 1
ATOM 1172 N N . SER A 1 162 ? 15.195 -5.287 -6.497 1.00 11.63 162 SER A N 1
ATOM 1173 C CA . SER A 1 162 ? 16.169 -6.354 -6.218 1.00 11.24 162 SER A CA 1
ATOM 1174 C C . SER A 1 162 ? 15.415 -7.669 -6.204 1.00 11.42 162 SER A C 1
ATOM 1175 O O . SER A 1 162 ? 14.292 -7.820 -5.733 1.00 11.95 162 SER A O 1
ATOM 1178 N N . VAL A 1 163 ? 16.102 -8.705 -6.762 1.00 10.97 163 VAL A N 1
ATOM 1179 C CA . VAL A 1 163 ? 15.440 -9.973 -6.883 1.00 11.70 163 VAL A CA 1
ATOM 1180 C C . VAL A 1 163 ? 14.975 -10.614 -5.603 1.00 12.68 163 VAL A C 1
ATOM 1181 O O . VAL A 1 163 ? 13.935 -11.271 -5.599 1.00 14.00 163 VAL A O 1
ATOM 1185 N N . ARG A 1 164 ? 15.723 -10.435 -4.496 1.00 11.29 164 ARG A N 1
ATOM 1186 C CA . ARG A 1 164 ? 15.265 -11.079 -3.261 1.00 11.07 164 ARG A CA 1
ATOM 1187 C C . ARG A 1 164 ? 13.946 -10.497 -2.778 1.00 12.81 164 ARG A C 1
ATOM 1188 O O . ARG A 1 164 ? 13.145 -11.213 -2.135 1.00 17.74 164 ARG A O 1
ATOM 1196 N N . GLU A 1 165 ? 13.733 -9.208 -3.039 1.00 11.94 165 GLU A N 1
ATOM 1197 C CA A GLU A 1 165 ? 12.646 -8.458 -2.417 0.50 11.73 165 GLU A CA 1
ATOM 1198 C CA B GLU A 1 165 ? 12.635 -8.485 -2.415 0.50 11.53 165 GLU A CA 1
ATOM 1199 C C . GLU A 1 165 ? 11.338 -8.494 -3.226 1.00 12.97 165 GLU A C 1
ATOM 1200 O O . GLU A 1 165 ? 10.262 -8.258 -2.693 1.00 22.05 165 GLU A O 1
ATOM 1211 N N . VAL A 1 166 ? 11.407 -8.736 -4.513 1.00 12.44 166 VAL A N 1
ATOM 1212 C CA . VAL A 1 166 ? 10.236 -8.472 -5.354 1.00 13.27 166 VAL A CA 1
ATOM 1213 C C . VAL A 1 166 ? 9.266 -9.658 -5.421 1.00 11.52 166 VAL A C 1
ATOM 1214 O O . VAL A 1 166 ? 9.707 -10.782 -5.524 1.00 13.28 166 VAL A O 1
ATOM 1218 N N . VAL A 1 167 ? 7.966 -9.374 -5.380 1.00 11.17 167 VAL A N 1
ATOM 1219 C CA A VAL A 1 167 ? 6.958 -10.432 -5.425 0.50 11.85 167 VAL A CA 1
ATOM 1220 C CA B VAL A 1 167 ? 7.001 -10.464 -5.493 0.50 12.62 167 VAL A CA 1
ATOM 1221 C C . VAL A 1 167 ? 5.804 -9.989 -6.314 1.00 10.98 167 VAL A C 1
ATOM 1222 O O . VAL A 1 167 ? 5.466 -8.792 -6.362 1.00 11.76 167 VAL A O 1
ATOM 1229 N N . LYS A 1 168 ? 5.179 -10.949 -6.982 1.00 11.11 168 LYS A N 1
ATOM 1230 C CA . LYS A 1 168 ? 3.911 -10.678 -7.670 1.00 11.10 168 LYS A CA 1
ATOM 1231 C C . LYS A 1 168 ? 2.777 -10.653 -6.662 1.00 11.38 168 LYS A C 1
ATOM 1232 O O . LYS A 1 168 ? 2.532 -11.691 -6.016 1.00 13.69 168 LYS A O 1
ATOM 1238 N N . THR A 1 169 ? 2.135 -9.511 -6.486 1.00 11.76 169 THR A N 1
ATOM 1239 C CA . THR A 1 169 ? 1.132 -9.381 -5.404 1.00 11.49 169 THR A CA 1
ATOM 1240 C C . THR A 1 169 ? -0.323 -9.393 -5.830 1.00 11.35 169 THR A C 1
ATOM 1241 O O . THR A 1 169 ? -1.216 -9.498 -4.972 1.00 14.41 169 THR A O 1
ATOM 1245 N N . HIS A 1 170 ? -0.540 -9.256 -7.150 1.00 11.37 170 HIS A N 1
ATOM 1246 C CA . HIS A 1 170 ? -1.917 -9.153 -7.680 1.00 12.00 170 HIS A CA 1
ATOM 1247 C C . HIS A 1 170 ? -2.062 -10.033 -8.895 1.00 12.03 170 HIS A C 1
ATOM 1248 O O . HIS A 1 170 ? -1.103 -10.182 -9.696 1.00 11.67 170 HIS A O 1
ATOM 1255 N N . THR A 1 171 ? -3.266 -10.626 -9.070 1.00 11.47 171 THR A N 1
ATOM 1256 C CA . THR A 1 171 ? -3.404 -11.566 -10.181 1.00 11.54 171 THR A CA 1
ATOM 1257 C C . THR A 1 171 ? -3.230 -10.951 -11.563 1.00 12.09 171 THR A C 1
ATOM 1258 O O . THR A 1 171 ? -2.833 -11.704 -12.453 1.00 14.12 171 THR A O 1
ATOM 1262 N N . THR A 1 172 ? -3.620 -9.698 -11.741 1.00 12.80 172 THR A N 1
ATOM 1263 C CA . THR A 1 172 ? -3.722 -9.126 -13.085 1.00 12.90 172 THR A CA 1
ATOM 1264 C C . THR A 1 172 ? -3.209 -7.714 -13.221 1.00 12.60 172 THR A C 1
ATOM 1265 O O . THR A 1 172 ? -2.973 -7.301 -14.372 1.00 13.86 172 THR A O 1
ATOM 1269 N N . HIS A 1 173 ? -2.990 -6.933 -12.156 1.00 12.27 173 HIS A N 1
ATOM 1270 C CA . HIS A 1 173 ? -2.632 -5.538 -12.407 1.00 12.95 173 HIS A CA 1
ATOM 1271 C C . HIS A 1 173 ? -1.237 -5.430 -13.017 1.00 11.65 173 HIS A C 1
ATOM 1272 O O . HIS A 1 173 ? -0.295 -6.157 -12.683 1.00 12.39 173 HIS A O 1
ATOM 1279 N N . VAL A 1 174 ? -1.053 -4.457 -13.893 1.00 11.49 174 VAL A N 1
ATOM 1280 C CA . VAL A 1 174 ? 0.255 -4.145 -14.460 1.00 10.58 174 VAL A CA 1
ATOM 1281 C C . VAL A 1 174 ? 1.338 -3.758 -13.436 1.00 12.23 174 VAL A C 1
ATOM 1282 O O . VAL A 1 174 ? 2.511 -3.934 -13.688 1.00 12.08 174 VAL A O 1
ATOM 1286 N N . SER A 1 175 ? 0.898 -3.266 -12.259 1.00 11.91 175 SER A N 1
ATOM 1287 C CA . SER A 1 175 ? 1.758 -2.843 -11.151 1.00 11.62 175 SER A CA 1
ATOM 1288 C C . SER A 1 175 ? 1.850 -3.920 -10.067 1.00 11.19 175 SER A C 1
ATOM 1289 O O . SER A 1 175 ? 2.250 -3.650 -8.929 1.00 13.21 175 SER A O 1
ATOM 1292 N N . THR A 1 176 ? 1.552 -5.155 -10.456 1.00 12.55 176 THR A N 1
ATOM 1293 C CA . THR A 1 176 ? 1.508 -6.277 -9.518 1.00 12.23 176 THR A CA 1
ATOM 1294 C C . THR A 1 176 ? 2.815 -6.462 -8.766 1.00 11.46 176 THR A C 1
ATOM 1295 O O . THR A 1 176 ? 2.797 -6.909 -7.605 1.00 12.33 176 THR A O 1
ATOM 1299 N N . PHE A 1 177 ? 3.994 -6.212 -9.376 1.00 11.12 177 PHE A N 1
ATOM 1300 C CA . PHE A 1 177 ? 5.235 -6.485 -8.623 1.00 11.23 177 PHE A CA 1
ATOM 1301 C C . PHE A 1 177 ? 5.480 -5.387 -7.607 1.00 11.77 177 PHE A C 1
ATOM 1302 O O . PHE A 1 177 ? 5.427 -4.185 -7.882 1.00 13.59 177 PHE A O 1
ATOM 1310 N N . LYS A 1 178 ? 5.770 -5.829 -6.375 1.00 11.33 178 LYS A N 1
ATOM 1311 C CA A LYS A 1 178 ? 6.072 -4.901 -5.308 0.50 11.58 178 LYS A CA 1
ATOM 1312 C CA B LYS A 1 178 ? 6.005 -4.947 -5.263 0.50 11.40 178 LYS A CA 1
ATOM 1313 C C . LYS A 1 178 ? 7.102 -5.544 -4.397 1.00 11.59 178 LYS A C 1
ATOM 1314 O O . LYS A 1 178 ? 7.318 -6.742 -4.412 1.00 14.76 178 LYS A O 1
ATOM 1325 N N . ALA A 1 179 ? 7.716 -4.674 -3.598 1.00 11.46 179 ALA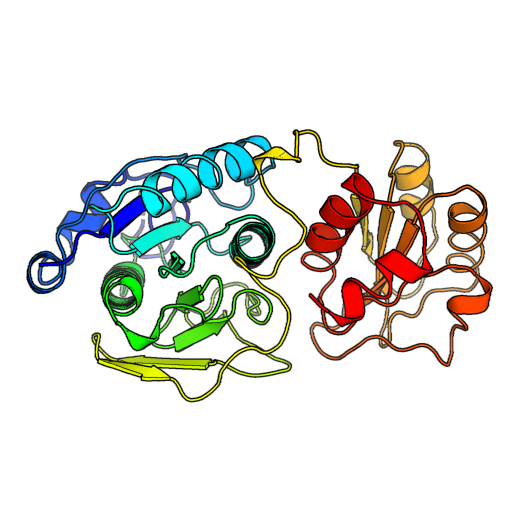 A N 1
ATOM 1326 C CA . ALA A 1 179 ? 8.630 -5.111 -2.552 1.00 11.29 179 ALA A CA 1
ATOM 1327 C C . ALA A 1 179 ? 8.011 -4.699 -1.246 1.00 12.37 179 ALA A C 1
ATOM 1328 O O . ALA A 1 179 ? 8.207 -3.549 -0.815 1.00 20.91 179 ALA A O 1
ATOM 1330 N N . LEU A 1 180 ? 7.304 -5.585 -0.553 1.00 12.77 180 LEU A N 1
ATOM 1331 C CA . LEU A 1 180 ? 6.452 -5.226 0.544 1.00 15.15 180 LEU A CA 1
ATOM 1332 C C . LEU A 1 180 ? 7.226 -5.022 1.835 1.00 14.45 180 LEU A C 1
ATOM 1333 O O . LEU A 1 180 ? 6.669 -4.375 2.733 1.00 19.91 180 LEU A O 1
ATOM 1338 N N . ASN A 1 181 ? 8.440 -5.544 1.960 1.00 12.94 181 ASN A N 1
ATOM 1339 C CA . ASN A 1 181 ? 9.192 -5.381 3.189 1.00 13.00 181 ASN A CA 1
ATOM 1340 C C . ASN A 1 181 ? 10.179 -4.231 3.062 1.00 14.32 181 ASN A C 1
ATOM 1341 O O . ASN A 1 181 ? 10.238 -3.371 3.946 1.00 15.54 181 ASN A O 1
ATOM 1346 N N . SER A 1 182 ? 10.933 -4.223 1.994 1.00 15.18 182 SER A N 1
ATOM 1347 C CA . SER A 1 182 ? 12.012 -3.246 1.829 1.00 13.59 182 SER A CA 1
ATOM 1348 C C . SER A 1 182 ? 11.935 -2.251 0.705 1.00 18.64 182 SER A C 1
ATOM 1349 O O . SER A 1 182 ? 12.803 -1.348 0.575 1.00 26.30 182 SER A O 1
ATOM 1352 N N . GLY A 1 183 ? 11.017 -2.284 -0.177 1.00 20.93 183 GLY A N 1
ATOM 1353 C CA . GLY A 1 183 ? 10.867 -1.324 -1.246 1.00 14.19 183 GLY A CA 1
ATOM 1354 C C . GLY A 1 183 ? 11.679 -1.536 -2.498 1.00 11.94 183 GLY A C 1
ATOM 1355 O O . GLY A 1 183 ? 12.723 -2.181 -2.542 1.00 13.87 183 GLY A O 1
ATOM 1356 N N . ALA A 1 184 ? 11.263 -0.865 -3.578 1.00 12.22 184 ALA A N 1
ATOM 1357 C CA . ALA A 1 184 ? 12.034 -0.804 -4.827 1.00 12.27 184 ALA A CA 1
ATOM 1358 C C . ALA A 1 184 ? 13.377 -0.115 -4.619 1.00 12.68 184 ALA A C 1
ATOM 1359 O O . ALA A 1 184 ? 13.457 0.853 -3.850 1.00 14.20 184 ALA A O 1
ATOM 1361 N N . ILE A 1 185 ? 14.411 -0.569 -5.325 1.00 11.64 185 ILE A N 1
ATOM 1362 C CA . ILE A 1 185 ? 15.730 0.065 -5.151 1.00 10.71 185 ILE A CA 1
ATOM 1363 C C . ILE A 1 185 ? 15.953 1.219 -6.113 1.00 10.70 185 ILE A C 1
ATOM 1364 O O . ILE A 1 185 ? 16.899 1.994 -5.916 1.00 11.51 185 ILE A O 1
ATOM 1369 N N . GLY A 1 186 ? 15.109 1.375 -7.134 1.00 12.09 186 GLY A N 1
ATOM 1370 C CA . GLY A 1 186 ? 15.289 2.513 -8.057 1.00 12.31 186 GLY A CA 1
ATOM 1371 C C . GLY A 1 186 ? 14.040 2.691 -8.917 1.00 10.70 186 GLY A C 1
ATOM 1372 O O . GLY A 1 186 ? 13.058 1.963 -8.797 1.00 12.56 186 GLY A O 1
ATOM 1373 N N . SER A 1 187 ? 14.125 3.682 -9.777 1.00 12.11 187 SER A N 1
ATOM 1374 C CA . SER A 1 187 ? 13.086 4.034 -10.712 1.00 12.74 187 SER A CA 1
ATOM 1375 C C . SER A 1 187 ? 13.643 4.056 -12.117 1.00 13.01 187 SER A C 1
ATOM 1376 O O . SER A 1 187 ? 14.821 4.373 -12.299 1.00 13.40 187 SER A O 1
ATOM 1379 N N . VAL A 1 188 ? 12.810 3.757 -13.113 1.00 13.53 188 VAL A N 1
ATOM 1380 C CA . VAL A 1 188 ? 13.216 3.977 -14.490 1.00 13.68 188 VAL A CA 1
ATOM 1381 C C . VAL A 1 188 ? 12.028 4.547 -15.251 1.00 12.97 188 VAL A C 1
ATOM 1382 O O . VAL A 1 188 ? 10.979 3.948 -15.320 1.00 16.32 188 VAL A O 1
ATOM 1386 N N . TYR A 1 189 ? 12.194 5.707 -15.820 1.00 14.12 189 TYR A N 1
ATOM 1387 C CA . TYR A 1 189 ? 11.092 6.432 -16.466 1.00 14.20 189 TYR A CA 1
ATOM 1388 C C . TYR A 1 189 ? 11.523 6.777 -17.893 1.00 15.17 189 TYR A C 1
ATOM 1389 O O . TYR A 1 189 ? 12.423 7.604 -18.087 1.00 14.94 189 TYR A O 1
ATOM 1398 N N . TYR A 1 190 ? 10.902 6.067 -18.844 1.00 14.42 190 TYR A N 1
ATOM 1399 C CA . TYR A 1 190 ? 11.304 6.210 -20.251 1.00 15.43 190 TYR A CA 1
ATOM 1400 C C . TYR A 1 190 ? 12.815 6.151 -20.385 1.00 14.12 190 TYR A C 1
ATOM 1401 O O . TYR A 1 190 ? 13.457 6.997 -21.029 1.00 17.59 190 TYR A O 1
ATOM 1410 N N . GLY A 1 191 ? 13.376 5.141 -19.702 1.00 15.64 191 GLY A N 1
ATOM 1411 C CA . GLY A 1 191 ? 14.795 4.815 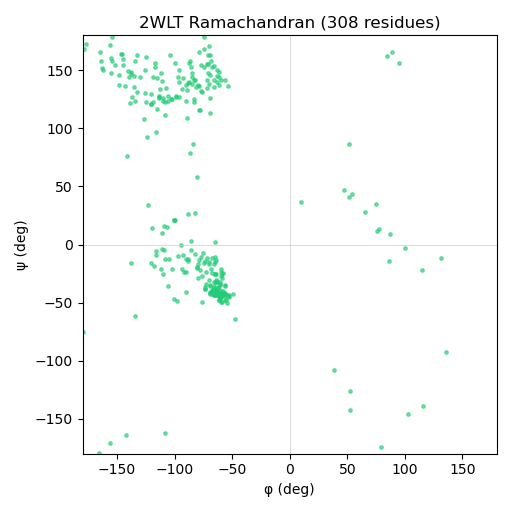-19.743 1.00 15.48 191 GLY A CA 1
ATOM 1412 C C . GLY A 1 191 ? 15.659 5.566 -18.768 1.00 16.10 191 GLY A C 1
ATOM 1413 O O . GLY A 1 191 ? 16.798 5.115 -18.553 1.00 17.87 191 GLY A O 1
ATOM 1414 N N . LYS A 1 192 ? 15.208 6.649 -18.129 1.00 13.84 192 LYS A N 1
ATOM 1415 C CA . LYS A 1 192 ? 16.033 7.381 -17.199 1.00 14.59 192 LYS A CA 1
ATOM 1416 C C . LYS A 1 192 ? 16.056 6.628 -15.860 1.00 14.85 192 LYS A C 1
ATOM 1417 O O . LYS A 1 192 ? 15.019 6.456 -15.213 1.00 15.56 192 LYS A O 1
ATOM 1423 N N . THR A 1 193 ? 17.219 6.165 -15.478 1.00 14.46 193 THR A N 1
ATOM 1424 C CA . THR A 1 193 ? 17.455 5.222 -14.377 1.00 15.18 193 THR A CA 1
ATOM 1425 C C . THR A 1 193 ? 18.048 5.914 -13.169 1.00 16.02 193 THR A C 1
ATOM 1426 O O . THR A 1 193 ? 19.085 6.593 -13.287 1.00 19.16 193 THR A O 1
ATOM 1430 N N . ARG A 1 194 ? 17.427 5.720 -11.997 1.00 14.67 194 ARG A N 1
ATOM 1431 C CA . ARG A 1 194 ? 17.940 6.232 -10.745 1.00 14.84 194 ARG A CA 1
ATOM 1432 C C . ARG A 1 194 ? 17.870 5.176 -9.648 1.00 12.93 194 ARG A C 1
ATOM 1433 O O . ARG A 1 194 ? 16.836 4.512 -9.544 1.00 16.80 194 ARG A O 1
ATOM 1441 N N . TYR A 1 195 ? 18.942 5.041 -8.868 1.00 13.03 195 TYR A N 1
ATOM 1442 C CA . TYR A 1 195 ? 18.943 4.135 -7.723 1.00 13.25 195 TYR A CA 1
ATOM 1443 C C . TYR A 1 195 ? 18.978 4.926 -6.435 1.00 14.46 195 TYR A C 1
ATOM 1444 O O . TYR A 1 195 ? 19.669 5.942 -6.290 1.00 15.63 195 TYR A O 1
ATOM 1453 N N . TYR A 1 196 ? 18.208 4.431 -5.459 1.00 12.12 196 TYR A N 1
ATOM 1454 C CA . TYR A 1 196 ? 18.149 5.046 -4.155 1.00 10.65 196 TYR A CA 1
ATOM 1455 C C . TYR A 1 196 ? 18.634 4.130 -3.052 1.00 11.33 196 TYR A C 1
ATOM 1456 O O . TYR A 1 196 ? 18.915 4.613 -1.946 1.00 13.76 196 TYR A O 1
ATOM 1465 N N . MET A 1 197 ? 18.706 2.835 -3.265 1.00 12.50 197 MET A N 1
ATOM 1466 C CA . MET A 1 197 ? 19.094 1.848 -2.274 1.00 12.66 197 MET A CA 1
ATOM 1467 C C . MET A 1 197 ? 20.021 0.794 -2.857 1.00 12.29 197 MET A C 1
ATOM 1468 O O . MET A 1 197 ? 19.856 0.438 -4.024 1.00 13.72 197 MET A O 1
ATOM 1473 N N . GLN A 1 198 ? 20.934 0.300 -2.019 1.00 13.32 198 GLN A N 1
ATOM 1474 C CA . GLN A 1 198 ? 21.778 -0.863 -2.317 1.00 14.16 198 GLN A CA 1
ATOM 1475 C C . GLN A 1 198 ? 21.304 -2.083 -1.530 1.00 13.86 198 GLN A C 1
ATOM 1476 O O . GLN A 1 198 ? 21.260 -1.975 -0.292 1.00 14.48 198 GLN A O 1
ATOM 1482 N N . PRO A 1 199 ? 20.966 -3.221 -2.124 1.00 13.26 199 PRO A N 1
ATOM 1483 C CA . PRO A 1 199 ? 20.581 -4.412 -1.369 1.00 14.77 199 PRO A CA 1
ATOM 1484 C C . PRO A 1 199 ? 21.746 -4.910 -0.516 1.00 14.80 199 PRO A C 1
ATOM 1485 O O . PRO A 1 199 ? 22.908 -4.916 -0.957 1.00 17.70 199 PRO A O 1
ATOM 1489 N N . LEU A 1 200 ? 21.470 -5.336 0.711 1.00 12.99 200 LEU A N 1
ATOM 1490 C CA . LEU A 1 200 ? 22.544 -5.772 1.590 1.00 13.13 200 LEU A CA 1
ATOM 1491 C C . LEU A 1 200 ? 22.681 -7.270 1.716 1.00 14.27 200 LEU A C 1
ATOM 1492 O O . LEU A 1 200 ? 23.776 -7.737 2.105 1.00 17.37 200 LEU A O 1
ATOM 1497 N N . ARG A 1 201 ? 21.637 -8.060 1.422 1.00 13.59 201 ARG A N 1
ATOM 1498 C CA . ARG A 1 201 ? 21.786 -9.518 1.560 1.00 12.78 201 ARG A CA 1
ATOM 1499 C C . ARG A 1 201 ? 22.707 -10.031 0.465 1.00 13.14 201 ARG A C 1
ATOM 1500 O O . ARG A 1 201 ? 22.886 -9.423 -0.633 1.00 16.11 201 ARG A O 1
ATOM 1508 N N . LYS A 1 202 ? 23.349 -11.153 0.680 1.00 13.20 202 LYS A N 1
ATOM 1509 C CA . LYS A 1 202 ? 24.358 -11.688 -0.254 1.00 13.11 202 LYS A CA 1
ATOM 1510 C C . LYS A 1 202 ? 23.756 -12.080 -1.587 1.00 13.09 202 LYS A C 1
ATOM 1511 O O . LYS A 1 202 ? 22.710 -12.743 -1.631 1.00 15.05 202 LYS A O 1
ATOM 1517 N N . HIS A 1 203 ? 24.482 -11.681 -2.635 1.00 13.68 203 HIS A N 1
ATOM 1518 C CA . HIS A 1 203 ? 24.018 -12.012 -3.984 1.00 13.92 203 HIS A CA 1
ATOM 1519 C C . HIS A 1 203 ? 25.190 -12.304 -4.907 1.00 14.03 203 HIS A C 1
ATOM 1520 O O . HIS A 1 203 ? 26.307 -11.887 -4.552 1.00 15.32 203 HIS A O 1
ATOM 1527 N N . THR A 1 204 ? 24.898 -12.996 -5.990 1.00 13.41 204 THR A N 1
ATOM 1528 C CA . THR A 1 204 ? 25.782 -13.224 -7.134 1.00 14.16 204 THR A CA 1
ATOM 1529 C C . THR A 1 204 ? 27.225 -13.448 -6.708 1.00 14.38 204 THR A C 1
ATOM 1530 O O . THR A 1 204 ? 27.562 -14.523 -6.186 1.00 15.47 204 THR A O 1
ATOM 1534 N N . THR A 1 205 ? 28.148 -12.485 -6.938 1.00 15.84 205 THR A N 1
ATOM 1535 C CA . THR A 1 205 ? 29.570 -12.690 -6.677 1.00 17.03 205 THR A CA 1
ATOM 1536 C C . THR A 1 205 ? 29.857 -13.012 -5.208 1.00 15.66 205 THR A C 1
ATOM 1537 O O . THR A 1 205 ? 30.949 -13.556 -4.957 1.00 22.08 205 THR A O 1
ATOM 1541 N N . GLU A 1 206 ? 28.958 -12.673 -4.278 1.00 16.48 206 GLU A N 1
ATOM 1542 C CA . GLU A 1 206 ? 29.207 -12.951 -2.859 1.00 15.81 206 GLU A CA 1
ATOM 1543 C C . GLU A 1 206 ? 28.585 -14.271 -2.428 1.00 15.77 206 GLU A C 1
ATOM 1544 O O . GLU A 1 206 ? 28.692 -14.637 -1.263 1.00 19.97 206 GLU A O 1
ATOM 1550 N N . SER A 1 207 ? 27.917 -14.953 -3.352 1.00 15.84 207 SER A N 1
ATOM 1551 C CA . SER A 1 207 ? 27.208 -16.164 -2.957 1.00 16.31 207 SER A CA 1
ATOM 1552 C C . SER A 1 207 ? 28.059 -17.411 -2.927 1.00 17.14 207 SER A C 1
ATOM 1553 O O . SER A 1 207 ? 28.930 -17.590 -3.794 1.00 19.46 207 SER A O 1
ATOM 1556 N N . GLU A 1 208 ? 27.782 -18.299 -1.969 1.00 17.03 208 GLU A N 1
ATOM 1557 C CA A GLU A 1 208 ? 28.514 -19.557 -1.875 0.50 17.44 208 GLU A CA 1
ATOM 1558 C CA B GLU A 1 208 ? 28.510 -19.556 -1.876 0.50 17.82 208 GLU A CA 1
ATOM 1559 C C . GLU A 1 208 ? 27.934 -20.592 -2.828 1.00 17.89 208 GLU A C 1
ATOM 1560 O O . GLU A 1 208 ? 28.500 -21.685 -2.996 1.00 23.00 208 GLU A O 1
ATOM 1571 N N . PHE A 1 209 ? 26.797 -20.252 -3.457 1.00 17.54 209 PHE A N 1
ATOM 1572 C CA . PHE A 1 209 ? 26.233 -21.223 -4.367 1.00 18.51 209 PHE A CA 1
ATOM 1573 C C . PHE A 1 209 ? 26.765 -20.921 -5.754 1.00 19.41 209 PHE A C 1
ATOM 1574 O O . PHE A 1 209 ? 26.928 -19.738 -6.088 1.00 22.97 209 PHE A O 1
ATOM 1582 N N . SER A 1 210 ? 27.038 -21.912 -6.555 1.00 23.91 210 SER A N 1
ATOM 1583 C CA . SER A 1 210 ? 27.390 -21.552 -7.938 1.00 26.20 210 SER A CA 1
ATOM 1584 C C . SER A 1 210 ? 27.002 -22.701 -8.858 1.00 24.79 210 SER A C 1
ATOM 1585 O O . SER A 1 210 ? 26.920 -23.845 -8.381 1.00 28.75 210 SER A O 1
ATOM 1588 N N . LEU A 1 211 ? 26.761 -22.367 -10.129 1.00 30.03 211 LEU A N 1
ATOM 1589 C CA . LEU A 1 211 ? 26.285 -23.411 -11.026 0.65 27.91 211 LEU A CA 1
ATOM 1590 C C . LEU A 1 211 ? 27.175 -24.630 -11.132 0.65 27.00 211 LEU A C 1
ATOM 1591 O O . LEU A 1 211 ? 26.639 -25.728 -11.272 0.65 31.86 211 LEU A O 1
ATOM 1596 N N . SER A 1 212 ? 28.477 -24.416 -11.080 0.65 31.00 212 SER A N 1
ATOM 1597 C CA . SER A 1 212 ? 29.405 -25.526 -11.292 0.65 34.02 212 SER A CA 1
ATOM 1598 C C . SER A 1 212 ? 29.332 -26.597 -10.208 0.65 32.03 212 SER A C 1
ATOM 1599 O O . SER A 1 212 ? 29.922 -27.668 -10.359 0.65 36.35 212 SER A O 1
ATOM 1602 N N . GLN A 1 213 ? 28.632 -26.316 -9.138 0.65 27.55 213 GLN A N 1
ATOM 1603 C CA . GLN A 1 213 ? 28.493 -27.139 -7.958 0.65 27.33 213 GLN A CA 1
ATOM 1604 C C . GLN A 1 213 ? 27.111 -27.747 -7.836 0.65 27.54 213 GLN A C 1
ATOM 1605 O O . GLN A 1 213 ? 26.817 -28.516 -6.931 0.65 35.23 213 GLN A O 1
ATOM 1611 N N . LEU A 1 214 ? 26.251 -27.346 -8.757 0.65 23.36 214 LEU A N 1
ATOM 1612 C CA . LEU A 1 214 ? 24.852 -27.770 -8.675 0.65 21.67 214 LEU A CA 1
ATOM 1613 C C . LEU A 1 214 ? 24.462 -28.721 -9.794 0.65 24.05 214 LEU A C 1
ATOM 1614 O O . LEU A 1 214 ? 24.962 -28.644 -10.915 0.65 23.10 214 LEU A O 1
ATOM 1619 N N . LYS A 1 215 ? 23.551 -29.651 -9.543 0.65 23.99 215 LYS A N 1
ATOM 1620 C CA . LYS A 1 215 ? 23.053 -30.574 -10.564 0.65 28.24 215 LYS A CA 1
ATOM 1621 C C . LYS A 1 215 ? 21.542 -30.744 -10.366 0.65 28.21 215 LYS A C 1
ATOM 1622 O O . LYS A 1 215 ? 21.062 -30.719 -9.234 0.65 26.53 215 LYS A O 1
ATOM 1628 N N . THR A 1 216 ? 20.814 -30.876 -11.455 0.65 27.77 216 THR A N 1
ATOM 1629 C CA . THR A 1 216 ? 19.373 -31.087 -11.284 1.00 29.77 216 THR A CA 1
ATOM 1630 C C . THR A 1 216 ? 19.209 -32.590 -11.377 1.00 32.97 216 THR A C 1
ATOM 1631 O O . THR A 1 216 ? 19.928 -33.159 -12.201 1.00 43.64 216 THR A O 1
ATOM 1635 N N . PRO A 1 217 ? 18.362 -33.240 -10.575 1.00 32.11 217 PRO A N 1
ATOM 1636 C CA . PRO A 1 217 ? 17.400 -32.601 -9.691 1.00 24.88 217 PRO A CA 1
ATOM 1637 C C . PRO A 1 217 ? 18.043 -32.089 -8.400 1.00 22.84 217 PRO A C 1
ATOM 1638 O O . PRO A 1 217 ? 18.895 -32.697 -7.742 1.00 23.80 217 PRO A O 1
ATOM 1642 N N . LEU A 1 218 ? 17.584 -30.868 -8.064 1.00 18.86 218 LEU A N 1
ATOM 1643 C CA . LEU A 1 218 ? 17.919 -30.296 -6.750 1.00 17.11 218 LEU A CA 1
ATOM 1644 C C . LEU A 1 218 ? 17.187 -31.085 -5.685 1.00 15.61 218 LEU A C 1
ATOM 1645 O O . LEU A 1 218 ? 16.202 -31.789 -5.994 1.00 17.98 218 LEU A O 1
ATOM 1650 N N . PRO A 1 219 ? 17.615 -30.959 -4.455 1.00 16.23 219 PRO A N 1
ATOM 1651 C CA . PRO A 1 219 ? 16.895 -31.625 -3.353 1.00 16.03 219 PRO A CA 1
ATOM 1652 C C . PRO A 1 219 ? 15.412 -31.261 -3.365 1.00 15.45 219 PRO A C 1
ATOM 1653 O O . PRO A 1 219 ? 15.042 -30.078 -3.568 1.00 17.02 219 PRO A O 1
ATOM 1657 N N . LYS A 1 220 ? 14.571 -32.252 -3.171 1.00 15.33 220 LYS A N 1
ATOM 1658 C CA . LYS A 1 220 ? 13.129 -32.047 -3.200 1.00 14.52 220 LYS A CA 1
ATOM 1659 C C . LYS A 1 220 ? 12.654 -31.240 -2.008 1.00 14.04 220 LYS A C 1
ATOM 1660 O O . LYS A 1 220 ? 12.901 -31.573 -0.855 1.00 15.18 220 LYS A O 1
ATOM 1666 N N . VAL A 1 221 ? 11.942 -30.156 -2.307 1.00 13.82 221 VAL A N 1
ATOM 1667 C CA . VAL A 1 221 ? 11.389 -29.317 -1.238 1.00 13.91 221 VAL A CA 1
ATOM 1668 C C . VAL A 1 221 ? 9.945 -29.003 -1.617 1.00 13.10 221 VAL A C 1
ATOM 1669 O O . VAL A 1 221 ? 9.678 -28.506 -2.727 1.00 15.07 221 VAL A O 1
ATOM 1673 N N . ASP A 1 222 ? 8.995 -29.328 -0.741 1.00 13.74 222 ASP A N 1
ATOM 1674 C CA . ASP A 1 222 ? 7.585 -29.033 -0.963 1.00 12.94 222 ASP A CA 1
ATOM 1675 C C . ASP A 1 222 ? 7.149 -27.839 -0.123 1.00 12.44 222 ASP A C 1
ATOM 1676 O O . ASP A 1 222 ? 7.863 -27.490 0.834 1.00 14.33 222 ASP A O 1
ATOM 1681 N N . ILE A 1 223 ? 6.025 -27.247 -0.468 1.00 12.86 223 ILE A N 1
ATOM 1682 C CA . ILE A 1 223 ? 5.433 -26.162 0.299 1.00 11.03 223 ILE A CA 1
ATOM 1683 C C . ILE A 1 223 ? 4.047 -26.622 0.738 1.00 11.75 223 ILE A C 1
ATOM 1684 O O . ILE A 1 223 ? 3.285 -27.077 -0.129 1.00 13.31 223 ILE A O 1
ATOM 1689 N N . ILE A 1 224 ? 3.755 -26.497 2.014 1.00 12.84 224 ILE A N 1
ATOM 1690 C CA . ILE A 1 224 ? 2.491 -26.949 2.611 1.00 11.72 224 ILE A CA 1
ATOM 1691 C C . ILE A 1 224 ? 1.719 -25.730 3.096 1.00 11.93 224 ILE A C 1
ATOM 1692 O O . ILE A 1 224 ? 2.273 -24.922 3.848 1.00 13.47 224 ILE A O 1
ATOM 1697 N N . TYR A 1 225 ? 0.459 -25.619 2.625 1.00 12.17 225 TYR A N 1
ATOM 1698 C CA . TYR A 1 225 ? -0.368 -24.487 3.054 1.00 12.56 225 TYR A CA 1
ATOM 1699 C C . TYR A 1 225 ? -1.099 -24.815 4.323 1.00 12.48 225 TYR A C 1
ATOM 1700 O O . TYR A 1 225 ? -1.338 -25.985 4.683 1.00 17.60 225 TYR A O 1
ATOM 1709 N N . THR A 1 226 ? -1.469 -23.759 5.052 1.00 12.73 226 THR A N 1
ATOM 1710 C CA . THR A 1 226 ? -2.168 -23.952 6.346 1.00 12.14 226 THR A CA 1
ATOM 1711 C C . THR A 1 226 ? -3.385 -23.028 6.421 1.00 11.42 226 THR A C 1
ATOM 1712 O O . THR A 1 226 ? -3.517 -22.073 5.633 1.00 14.15 226 THR A O 1
ATOM 1716 N N . HIS A 1 227 ? -4.291 -23.328 7.337 1.00 12.76 227 HIS A N 1
ATOM 1717 C CA . HIS A 1 227 ? -5.623 -22.715 7.415 1.00 11.73 227 HIS A CA 1
ATOM 1718 C C . HIS A 1 227 ? -6.338 -23.297 8.624 1.00 12.79 227 HIS A C 1
ATOM 1719 O O . HIS A 1 227 ? -5.851 -24.287 9.233 1.00 13.78 227 HIS A O 1
ATOM 1726 N N . ALA A 1 228 ? -7.459 -22.707 9.001 1.00 12.64 228 ALA A N 1
ATOM 1727 C CA . ALA A 1 228 ? -8.239 -23.284 10.116 1.00 13.62 228 ALA A CA 1
ATOM 1728 C C . ALA A 1 228 ? -8.678 -24.687 9.747 1.00 13.65 228 ALA A C 1
ATOM 1729 O O . ALA A 1 228 ? -8.972 -25.007 8.589 1.00 14.75 228 ALA A O 1
ATOM 1731 N N . GLY A 1 229 ? -8.723 -25.618 10.707 1.00 13.79 229 GLY A N 1
ATOM 1732 C CA . GLY A 1 229 ? -9.114 -26.980 10.423 1.00 16.02 229 GLY A CA 1
ATOM 1733 C C . GLY A 1 229 ? -8.010 -27.754 9.738 1.00 15.61 229 GLY A C 1
ATOM 1734 O O . GLY A 1 229 ? -8.314 -28.870 9.268 1.00 20.55 229 GLY A O 1
ATOM 1735 N N . MET A 1 230 ? -6.792 -27.248 9.682 1.00 17.58 230 MET A N 1
ATOM 1736 C CA . MET A 1 230 ? -5.679 -27.903 9.008 1.00 16.66 230 MET A CA 1
ATOM 1737 C C . MET A 1 230 ? -5.359 -29.248 9.675 1.00 17.95 230 MET A C 1
ATOM 1738 O O . MET A 1 230 ? -5.550 -29.370 10.891 1.00 19.30 230 MET A O 1
ATOM 1743 N N . THR A 1 231 ? -4.865 -30.199 8.931 1.00 18.26 231 THR A N 1
ATOM 1744 C CA . THR A 1 231 ? -4.388 -31.494 9.407 1.00 19.32 231 THR A CA 1
ATOM 1745 C C . THR A 1 231 ? -3.097 -31.782 8.653 1.00 17.62 231 THR A C 1
ATOM 1746 O O . THR A 1 231 ? -3.005 -31.286 7.543 1.00 19.91 231 THR A O 1
ATOM 1750 N N . PRO A 1 232 ? -2.165 -32.487 9.283 1.00 19.58 232 PRO A N 1
ATOM 1751 C CA . PRO A 1 232 ? -0.878 -32.665 8.610 1.00 19.31 232 PRO A CA 1
ATOM 1752 C C . PRO A 1 232 ? -0.884 -33.789 7.585 1.00 17.27 232 PRO A C 1
ATOM 1753 O O . PRO A 1 232 ? 0.183 -34.351 7.335 1.00 19.54 232 PRO A O 1
ATOM 1757 N N . ASP A 1 233 ? -2.030 -34.114 6.989 1.00 17.34 233 ASP A N 1
ATOM 1758 C CA . ASP A 1 233 ? -2.018 -35.247 6.046 1.00 20.36 233 ASP A CA 1
ATOM 1759 C C . ASP A 1 233 ? -1.205 -34.936 4.792 1.00 18.55 233 ASP A C 1
ATOM 1760 O O . ASP A 1 233 ? -0.516 -35.848 4.333 1.00 18.34 233 ASP A O 1
ATOM 1765 N N . LEU A 1 234 ? -1.254 -33.730 4.232 1.00 17.66 234 LEU A N 1
ATOM 1766 C CA . LEU A 1 234 ? -0.463 -33.414 3.047 1.00 17.19 234 LEU A CA 1
ATOM 1767 C C . LEU A 1 234 ? 1.010 -33.272 3.434 1.00 16.58 234 LEU A C 1
ATOM 1768 O O . LEU A 1 234 ? 1.914 -33.676 2.646 1.00 18.58 234 LEU A O 1
ATOM 1773 N N . PHE A 1 235 ? 1.239 -32.712 4.634 1.00 15.87 235 PHE A N 1
ATOM 1774 C CA . PHE A 1 235 ? 2.625 -32.697 5.126 1.00 15.06 235 PHE A CA 1
ATOM 1775 C C . PHE A 1 235 ? 3.186 -34.110 5.163 1.00 14.39 235 PHE A C 1
ATOM 1776 O O . PHE A 1 235 ? 4.303 -34.390 4.709 1.00 17.48 235 PHE A O 1
ATOM 1784 N N . GLN A 1 236 ? 2.451 -35.056 5.722 1.00 16.52 236 GLN A N 1
ATOM 1785 C CA . GLN A 1 236 ? 2.963 -36.437 5.784 1.00 16.53 236 GLN A CA 1
ATOM 1786 C C . GLN A 1 236 ? 3.174 -37.018 4.397 1.00 16.58 236 GLN A C 1
ATOM 1787 O O . GLN A 1 236 ? 4.126 -37.763 4.096 1.00 20.06 236 GLN A O 1
ATOM 1793 N N . ALA A 1 237 ? 2.285 -36.687 3.465 1.00 17.46 237 ALA A N 1
ATOM 1794 C CA . ALA A 1 237 ? 2.476 -37.154 2.097 1.00 18.30 237 ALA A CA 1
ATOM 1795 C C . ALA A 1 237 ? 3.754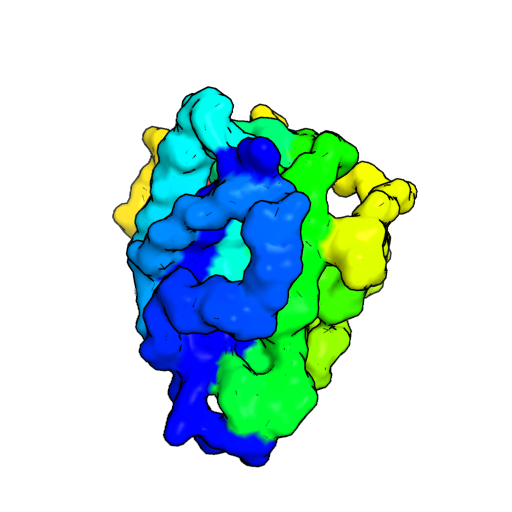 -36.627 1.446 1.00 16.62 237 ALA A C 1
ATOM 1796 O O . ALA A 1 237 ? 4.432 -37.301 0.683 1.00 19.06 237 ALA A O 1
ATOM 1798 N N . SER A 1 238 ? 4.093 -35.381 1.763 1.00 16.34 238 SER A N 1
ATOM 1799 C CA . SER A 1 238 ? 5.358 -34.816 1.296 1.00 16.90 238 SER A CA 1
ATOM 1800 C C . SER A 1 238 ? 6.479 -35.667 1.844 1.00 19.47 238 SER A C 1
ATOM 1801 O O . SER A 1 238 ? 7.437 -35.990 1.127 1.00 18.26 238 SER A O 1
ATOM 1804 N N . LEU A 1 239 ? 6.415 -36.014 3.123 1.00 16.80 239 LEU A N 1
ATOM 1805 C CA . LEU A 1 239 ? 7.503 -36.825 3.721 1.00 18.61 239 LEU A CA 1
ATOM 1806 C C . LEU A 1 239 ? 7.575 -38.151 2.984 1.00 18.99 239 LEU A C 1
ATOM 1807 O O . LEU A 1 239 ? 8.656 -38.624 2.612 1.00 22.95 239 LEU A O 1
ATOM 1812 N N . ASN A 1 240 ? 6.386 -38.714 2.768 1.00 20.73 240 ASN A N 1
ATOM 1813 C CA . ASN A 1 240 ? 6.352 -40.031 2.114 1.00 23.70 240 ASN A CA 1
ATOM 1814 C C . ASN A 1 240 ? 6.889 -40.003 0.693 1.00 25.24 240 ASN A C 1
ATOM 1815 O O . ASN A 1 240 ? 7.368 -41.002 0.130 1.00 27.32 240 ASN A O 1
ATOM 1820 N N . SER A 1 241 ? 6.834 -38.859 0.045 1.00 22.68 241 SER A N 1
ATOM 1821 C CA A SER A 1 241 ? 7.370 -38.716 -1.302 0.50 23.82 241 SER A CA 1
ATOM 1822 C CA B SER A 1 241 ? 7.345 -38.657 -1.298 0.50 23.17 241 SER A CA 1
ATOM 1823 C C . SER A 1 241 ? 8.814 -38.259 -1.319 1.00 22.63 241 SER A C 1
ATOM 1824 O O . SER A 1 241 ? 9.375 -37.872 -2.339 1.00 23.23 241 SER A O 1
ATOM 1829 N N . HIS A 1 242 ? 9.502 -38.373 -0.175 1.00 20.75 242 HIS A N 1
ATOM 1830 C CA . HIS A 1 242 ? 10.935 -38.237 0.010 1.00 20.21 242 HIS A CA 1
ATOM 1831 C C . HIS A 1 242 ? 11.404 -36.797 -0.046 1.00 19.60 242 HIS A C 1
ATOM 1832 O O . HIS A 1 242 ? 12.508 -36.491 -0.496 1.00 19.56 242 HIS A O 1
ATOM 1839 N N . ALA A 1 243 ? 10.575 -35.885 0.447 1.00 18.37 243 ALA A N 1
ATOM 1840 C CA . ALA A 1 243 ? 11.035 -34.494 0.534 1.00 17.06 243 ALA A CA 1
ATOM 1841 C C . ALA A 1 243 ? 12.255 -34.413 1.456 1.00 16.12 243 ALA A C 1
ATOM 1842 O O . ALA A 1 243 ? 12.276 -35.050 2.520 1.00 18.54 243 ALA A O 1
ATOM 1844 N N . LYS A 1 244 ? 13.231 -33.626 1.011 1.00 15.52 244 LYS A N 1
ATOM 1845 C CA . LYS A 1 244 ? 14.416 -33.374 1.858 1.00 15.35 244 LYS A CA 1
ATOM 1846 C C . LYS A 1 244 ? 14.234 -32.156 2.752 1.00 14.33 244 LYS A C 1
ATOM 1847 O O . LYS A 1 244 ? 14.879 -32.012 3.786 1.00 16.15 244 LYS A O 1
ATOM 1853 N N . GLY A 1 245 ? 13.352 -31.265 2.316 1.00 14.99 245 GLY A N 1
ATOM 1854 C CA . GLY A 1 245 ? 12.977 -30.071 3.082 1.00 13.70 245 GLY A CA 1
ATOM 1855 C C . GLY A 1 245 ? 11.498 -29.804 2.823 1.00 12.48 245 GLY A C 1
ATOM 1856 O O . GLY A 1 245 ? 10.956 -30.194 1.789 1.00 14.12 245 GLY A O 1
ATOM 1857 N N . VAL A 1 246 ? 10.883 -29.136 3.792 1.00 12.43 246 VAL A N 1
ATOM 1858 C CA . VAL A 1 246 ? 9.493 -28.704 3.666 1.00 12.19 246 VAL A CA 1
ATOM 1859 C C . VAL A 1 246 ? 9.386 -27.289 4.183 1.00 11.22 246 VAL A C 1
ATOM 1860 O O . VAL A 1 246 ? 9.822 -27.012 5.297 1.00 13.51 246 VAL A O 1
ATOM 1864 N N . VAL A 1 247 ? 8.816 -26.425 3.338 1.00 11.76 247 VAL A N 1
ATOM 1865 C CA . VAL A 1 247 ? 8.490 -25.069 3.753 1.00 11.86 247 VAL A CA 1
ATOM 1866 C C . VAL A 1 247 ? 7.009 -24.996 4.124 1.00 12.02 247 VAL A C 1
ATOM 1867 O O . VAL A 1 247 ? 6.177 -25.387 3.299 1.00 12.99 247 VAL A O 1
ATOM 1871 N N . ILE A 1 248 ? 6.741 -24.506 5.320 1.00 12.28 248 ILE A N 1
ATOM 1872 C CA . ILE A 1 248 ? 5.344 -24.359 5.731 1.00 12.55 248 ILE A CA 1
ATOM 1873 C C . ILE A 1 248 ? 4.908 -22.942 5.467 1.00 12.23 248 ILE A C 1
ATOM 1874 O O . ILE A 1 248 ? 5.521 -21.981 5.942 1.00 13.04 248 ILE A O 1
ATOM 1879 N N . ALA A 1 249 ? 3.813 -22.741 4.744 1.00 11.51 249 ALA A N 1
ATOM 1880 C CA . ALA A 1 249 ? 3.210 -21.406 4.591 1.00 12.62 249 ALA A CA 1
ATOM 1881 C C . ALA A 1 249 ? 2.270 -21.257 5.792 1.00 11.25 249 ALA A C 1
ATOM 1882 O O . ALA A 1 249 ? 1.059 -21.503 5.656 1.00 13.14 249 ALA A O 1
ATOM 1884 N N . GLY A 1 250 ? 2.796 -20.948 6.952 1.00 11.51 250 GLY A N 1
ATOM 1885 C CA . GLY A 1 250 ? 2.067 -20.940 8.197 1.00 12.41 250 GLY A CA 1
ATOM 1886 C C . GLY A 1 250 ? 1.145 -19.756 8.310 1.00 11.85 250 GLY A C 1
ATOM 1887 O O . GLY A 1 250 ? 1.152 -18.807 7.514 1.00 12.26 250 GLY A O 1
ATOM 1888 N N . VAL A 1 251 ? 0.289 -19.841 9.324 1.00 12.77 251 VAL A N 1
ATOM 1889 C CA . VAL A 1 251 ? -0.665 -18.782 9.575 1.00 11.87 251 VAL A CA 1
ATOM 1890 C C . VAL A 1 251 ? -0.010 -17.705 10.407 1.00 11.03 251 VAL A C 1
ATOM 1891 O O . VAL A 1 251 ? 0.771 -18.001 11.291 1.00 13.42 251 VAL A O 1
ATOM 1895 N N . GLY A 1 252 ? -0.270 -16.424 10.068 1.00 12.00 252 GLY A N 1
ATOM 1896 C CA . GLY A 1 252 ? 0.386 -15.347 10.785 1.00 12.72 252 GLY A CA 1
ATOM 1897 C C . GLY A 1 252 ? 1.901 -15.502 10.835 1.00 11.99 252 GLY A C 1
ATOM 1898 O O . GLY A 1 252 ? 2.519 -15.667 9.773 1.00 13.86 252 GLY A O 1
ATOM 1899 N N . ASN A 1 253 ? 2.488 -15.467 11.998 1.00 12.21 253 ASN A N 1
ATOM 1900 C CA . ASN A 1 253 ? 3.936 -15.544 12.183 1.00 11.86 253 ASN A CA 1
ATOM 1901 C C . ASN A 1 253 ? 4.409 -16.986 12.113 1.00 11.16 253 ASN A C 1
ATOM 1902 O O . ASN A 1 253 ? 5.008 -17.553 13.050 1.00 13.28 253 ASN A O 1
ATOM 1907 N N . GLY A 1 254 ? 4.137 -17.653 10.993 1.00 11.26 254 GLY A N 1
ATOM 1908 C CA . GLY A 1 254 ? 4.542 -19.023 10.715 1.00 12.43 254 GLY A CA 1
ATOM 1909 C C . GLY A 1 254 ? 3.925 -20.056 11.606 1.00 12.40 254 GLY A C 1
ATOM 1910 O O . GLY A 1 254 ? 4.530 -21.116 11.816 1.00 13.64 254 GLY A O 1
ATOM 1911 N N . ASN A 1 255 ? 2.730 -19.829 12.140 1.00 13.28 255 ASN A N 1
ATOM 1912 C CA . ASN A 1 255 ? 2.129 -20.746 13.104 1.00 13.07 255 ASN A CA 1
ATOM 1913 C C . ASN A 1 255 ? 1.345 -21.880 12.474 1.00 13.61 255 ASN A C 1
ATOM 1914 O O . ASN A 1 255 ? 0.974 -21.815 11.304 1.00 14.38 255 ASN A O 1
ATOM 1919 N N . VAL A 1 256 ? 1.183 -22.946 13.261 1.00 13.79 256 VAL A N 1
ATOM 1920 C CA . VAL A 1 256 ? 0.604 -24.199 12.796 1.00 14.44 256 VAL A CA 1
ATOM 1921 C C . VAL A 1 256 ? -0.185 -24.832 13.952 1.00 13.66 256 VAL A C 1
ATOM 1922 O O . VAL A 1 256 ? 0.016 -24.485 15.103 1.00 16.15 256 VAL A O 1
ATOM 1926 N N . SER A 1 257 ? -1.035 -25.786 13.601 1.00 14.60 257 SER A N 1
ATOM 1927 C CA . SER A 1 257 ? -1.808 -26.481 14.648 1.00 16.49 257 SER A CA 1
ATOM 1928 C C . SER A 1 257 ? -0.930 -27.395 15.487 1.00 16.82 257 SER A C 1
ATOM 1929 O O . SER A 1 257 ? 0.169 -27.765 15.064 1.00 16.90 257 SER A O 1
ATOM 1932 N N . ALA A 1 258 ? -1.438 -27.794 16.644 1.00 16.63 258 ALA A N 1
ATOM 1933 C CA . ALA A 1 258 ? -0.668 -28.713 17.498 1.00 16.94 258 ALA A CA 1
ATOM 1934 C C . ALA A 1 258 ? -0.312 -29.984 16.754 1.00 18.00 258 ALA A C 1
ATOM 1935 O O . ALA A 1 258 ? 0.814 -30.497 16.878 1.00 20.32 258 ALA A O 1
ATOM 1937 N N . GLY A 1 259 ? -1.240 -30.572 15.969 1.00 18.02 259 GLY A N 1
ATOM 1938 C CA . GLY A 1 259 ? -0.946 -31.807 15.247 1.00 19.66 259 GLY A CA 1
ATOM 1939 C C . GLY A 1 259 ? 0.121 -31.547 14.187 1.00 19.48 259 GLY A C 1
ATOM 1940 O O . GLY A 1 259 ? 1.003 -32.358 13.951 1.00 20.65 259 GLY A O 1
ATOM 1941 N N . PHE A 1 260 ? 0.059 -30.370 13.538 1.00 18.48 260 PHE A N 1
ATOM 1942 C CA . PHE A 1 260 ? 1.101 -30.036 12.576 1.00 16.98 260 PHE A CA 1
ATOM 1943 C C . PHE A 1 260 ? 2.464 -29.977 13.274 1.00 15.83 260 PHE A C 1
ATOM 1944 O O . PHE A 1 260 ? 3.477 -30.472 12.791 1.00 16.97 260 PHE A O 1
ATOM 1952 N N . LEU A 1 261 ? 2.466 -29.276 14.400 1.00 15.04 261 LEU A N 1
ATOM 1953 C CA . LEU A 1 261 ? 3.731 -29.096 15.100 1.00 16.90 261 LEU A CA 1
ATOM 1954 C C . LEU A 1 261 ? 4.325 -30.445 15.474 1.00 18.40 261 LEU A C 1
ATOM 1955 O O . LEU A 1 261 ? 5.542 -30.661 15.315 1.00 18.38 261 LEU A O 1
ATOM 1960 N N . LYS A 1 262 ? 3.485 -31.354 15.993 1.00 17.01 262 LYS A N 1
ATOM 1961 C CA A LYS A 1 262 ? 4.076 -32.656 16.338 0.50 18.90 262 LYS A CA 1
ATOM 1962 C CA B LYS A 1 262 ? 3.968 -32.697 16.312 0.50 18.77 262 LYS A CA 1
ATOM 1963 C C . LYS A 1 262 ? 4.605 -33.343 15.089 1.00 16.87 262 LYS A C 1
ATOM 1964 O O . LYS A 1 262 ? 5.685 -33.953 15.152 1.00 18.24 262 LYS A O 1
ATOM 1975 N N . ALA A 1 263 ? 3.927 -33.266 13.951 1.00 17.41 263 ALA A N 1
ATOM 1976 C CA . ALA A 1 263 ? 4.428 -33.895 12.725 1.00 16.50 263 ALA A CA 1
ATOM 1977 C C . ALA A 1 263 ? 5.744 -33.270 12.283 1.00 14.82 263 ALA A C 1
ATOM 1978 O O . ALA A 1 263 ? 6.669 -33.943 11.840 1.00 16.71 263 ALA A O 1
ATOM 1980 N N . MET A 1 264 ? 5.809 -31.945 12.376 1.00 15.19 264 MET A N 1
ATOM 1981 C CA . MET A 1 264 ? 7.017 -31.203 12.006 1.00 14.68 264 MET A CA 1
ATOM 1982 C C . MET A 1 264 ? 8.190 -31.602 12.904 1.00 14.45 264 MET A C 1
ATOM 1983 O O . MET A 1 264 ? 9.312 -31.771 12.426 1.00 14.71 264 MET A O 1
ATOM 1988 N N . GLN A 1 265 ? 7.896 -31.716 14.193 1.00 15.58 265 GLN A N 1
ATOM 1989 C CA A GLN A 1 265 ? 8.945 -32.116 15.134 0.50 16.72 265 GLN A CA 1
ATOM 1990 C CA B GLN A 1 265 ? 8.934 -32.124 15.136 0.50 15.87 265 GLN A CA 1
ATOM 1991 C C . GLN A 1 265 ? 9.480 -33.495 14.757 1.00 17.04 265 GLN A C 1
ATOM 1992 O O . GLN A 1 265 ? 10.686 -33.739 14.751 1.00 18.18 265 GLN A O 1
ATOM 2003 N N . GLU A 1 266 ? 8.587 -34.416 14.437 1.00 17.83 266 GLU A N 1
ATOM 2004 C CA . GLU A 1 266 ? 9.059 -35.760 14.144 1.00 20.69 266 GLU A CA 1
ATOM 2005 C C . GLU A 1 266 ? 9.863 -35.767 12.851 1.00 18.80 266 GLU A C 1
ATOM 2006 O O . GLU A 1 266 ? 10.910 -36.432 12.767 1.00 19.38 266 GLU A O 1
ATOM 2012 N N . ALA A 1 267 ? 9.379 -35.005 11.848 1.00 17.42 267 ALA A N 1
ATOM 2013 C CA . ALA A 1 267 ? 10.122 -34.977 10.586 1.00 17.53 267 ALA A CA 1
ATOM 2014 C C . ALA A 1 267 ? 11.514 -34.398 10.779 1.00 16.61 267 ALA A C 1
ATOM 2015 O O . ALA A 1 267 ? 12.486 -34.882 10.188 1.00 19.13 267 ALA A O 1
ATOM 2017 N N . SER A 1 268 ? 11.622 -33.328 11.559 1.00 15.29 268 SER A N 1
ATOM 2018 C CA . SER A 1 268 ? 12.915 -32.700 11.792 1.00 16.21 268 SER A CA 1
ATOM 2019 C C . SER A 1 268 ? 13.829 -33.682 12.483 1.00 17.24 268 SER A C 1
ATOM 2020 O O . SER A 1 268 ? 15.023 -33.804 12.179 1.00 20.59 268 SER A O 1
ATOM 2023 N N . GLN A 1 269 ? 13.281 -34.424 13.456 1.00 19.61 269 GLN A N 1
ATOM 2024 C CA . GLN A 1 269 ? 14.139 -35.377 14.218 1.00 22.17 269 GLN A CA 1
ATOM 2025 C C . GLN A 1 269 ? 14.633 -36.456 13.284 1.00 22.62 269 GLN A C 1
ATOM 2026 O O . GLN A 1 269 ? 15.677 -37.062 13.495 1.00 27.51 269 GLN A O 1
ATOM 2032 N N . MET A 1 270 ? 13.921 -36.737 12.201 1.00 23.51 270 MET A N 1
ATOM 2033 C CA . MET A 1 270 ? 14.384 -37.705 11.220 1.00 28.64 270 MET A CA 1
ATOM 2034 C C . MET A 1 270 ? 15.308 -37.091 10.194 1.00 24.12 270 MET A C 1
ATOM 2035 O O . MET A 1 270 ? 15.707 -37.796 9.258 1.00 30.85 270 MET A O 1
ATOM 2040 N N . GLY A 1 271 ? 15.659 -35.802 10.281 1.00 23.79 271 GLY A N 1
ATOM 2041 C CA . GLY A 1 271 ? 16.590 -35.300 9.285 1.00 22.75 271 GLY A CA 1
ATOM 2042 C C . GLY A 1 271 ? 15.948 -34.517 8.155 1.00 18.28 271 GLY A C 1
ATOM 2043 O O . GLY A 1 271 ? 16.688 -33.998 7.308 1.00 21.31 271 GLY A O 1
ATOM 2044 N N . VAL A 1 272 ? 14.612 -34.400 8.116 1.00 17.27 272 VAL A N 1
ATOM 2045 C CA . VAL A 1 272 ? 14.023 -33.515 7.096 1.00 17.00 272 VAL A CA 1
ATOM 2046 C C . VAL A 1 272 ? 14.154 -32.085 7.559 1.00 14.68 272 VAL A C 1
ATOM 2047 O O . VAL A 1 272 ? 13.907 -31.821 8.743 1.00 17.45 272 VAL A O 1
ATOM 2051 N N . VAL A 1 273 ? 14.529 -31.145 6.719 1.00 14.88 273 VAL A N 1
ATOM 2052 C CA . VAL A 1 273 ? 14.700 -29.751 7.190 1.00 14.34 273 VAL A CA 1
ATOM 2053 C C . VAL A 1 273 ? 13.389 -29.020 7.033 1.00 12.74 273 VAL A C 1
ATOM 2054 O O . VAL A 1 273 ? 12.858 -28.936 5.917 1.00 14.16 273 VAL A O 1
ATOM 2058 N N . ILE A 1 274 ? 12.887 -28.472 8.145 1.00 12.81 274 ILE A N 1
ATOM 2059 C CA . ILE A 1 274 ? 11.587 -27.806 8.181 1.00 13.08 274 ILE A CA 1
ATOM 2060 C C . ILE A 1 274 ? 11.795 -26.309 8.312 1.00 12.51 274 ILE A C 1
ATOM 2061 O O . ILE A 1 274 ? 12.414 -25.866 9.280 1.00 14.65 274 ILE A O 1
ATOM 2066 N N . VAL A 1 275 ? 11.259 -25.561 7.365 1.00 11.81 275 VAL A N 1
ATOM 2067 C CA . VAL A 1 275 ? 11.324 -24.108 7.361 1.00 11.61 275 VAL A CA 1
ATOM 2068 C C . VAL A 1 275 ? 9.922 -23.545 7.635 1.00 11.68 275 VAL A C 1
ATOM 2069 O O . VAL A 1 275 ? 8.984 -23.903 6.914 1.00 13.72 275 VAL A O 1
ATOM 2073 N N . ARG A 1 276 ? 9.836 -22.667 8.654 1.00 11.95 276 ARG A N 1
ATOM 2074 C CA . ARG A 1 276 ? 8.604 -21.927 8.886 1.00 11.84 276 ARG A CA 1
ATOM 2075 C C . ARG A 1 276 ? 8.604 -20.623 8.102 1.00 11.20 276 ARG A C 1
ATOM 2076 O O . ARG A 1 276 ? 9.354 -19.725 8.475 1.00 13.37 276 ARG A O 1
ATOM 2084 N N . SER A 1 277 ? 7.736 -20.618 7.060 1.00 10.88 277 SER A N 1
ATOM 2085 C CA . SER A 1 277 ? 7.452 -19.352 6.364 1.00 11.17 277 SER A CA 1
ATOM 2086 C C . SER A 1 277 ? 6.033 -18.955 6.742 1.00 10.39 277 SER A C 1
ATOM 2087 O O . SER A 1 277 ? 5.450 -19.450 7.752 1.00 12.36 277 SER A O 1
ATOM 2090 N N . SER A 1 278 ? 5.464 -18.066 5.940 1.00 10.76 278 SER A N 1
ATOM 2091 C CA . SER A 1 278 ? 4.104 -17.588 6.210 1.00 10.50 278 SER A CA 1
ATOM 2092 C C . SER A 1 278 ? 3.279 -17.431 4.933 1.00 10.80 278 SER A C 1
ATOM 2093 O O . SER A 1 278 ? 3.840 -17.118 3.900 1.00 12.29 278 SER A O 1
ATOM 2096 N N . ARG A 1 279 ? 1.989 -17.619 5.029 1.00 11.28 279 ARG A N 1
ATOM 2097 C CA . ARG A 1 279 ? 1.063 -17.384 3.926 1.00 11.66 279 ARG A CA 1
ATOM 2098 C C . ARG A 1 279 ? 0.687 -15.923 3.795 1.00 12.40 279 ARG A C 1
ATOM 2099 O O . ARG A 1 279 ? -0.010 -15.590 2.799 1.00 14.06 279 ARG A O 1
ATOM 2107 N N . VAL A 1 280 ? 1.082 -15.073 4.754 1.00 11.99 280 VAL A N 1
ATOM 2108 C CA . VAL A 1 280 ? 0.429 -13.761 4.792 1.00 13.09 280 VAL A CA 1
ATOM 2109 C C . VAL A 1 280 ? 0.886 -12.775 3.736 1.00 13.25 280 VAL A C 1
ATOM 2110 O O . VAL A 1 280 ? 0.133 -11.914 3.334 1.00 14.67 280 VAL A O 1
ATOM 2114 N N . GLY A 1 281 ? 2.132 -12.927 3.277 1.00 13.84 281 GLY A N 1
ATOM 2115 C CA . GLY A 1 281 ? 2.585 -12.139 2.120 1.00 15.76 281 GLY A CA 1
ATOM 2116 C C . GLY A 1 281 ? 3.693 -11.182 2.480 1.00 14.81 281 GLY A C 1
ATOM 2117 O O . GLY A 1 281 ? 4.448 -10.769 1.600 1.00 17.47 281 GLY A O 1
ATOM 2118 N N . SER A 1 282 ? 3.889 -10.778 3.729 1.00 13.59 282 SER A N 1
ATOM 2119 C CA . SER A 1 282 ? 4.940 -9.853 4.131 1.00 13.57 282 SER A CA 1
ATOM 2120 C C . SER A 1 282 ? 5.311 -10.033 5.608 1.00 14.35 282 SER A C 1
ATOM 2121 O O . SER A 1 282 ? 4.542 -10.629 6.380 1.00 13.03 282 SER A O 1
ATOM 2124 N N . GLY A 1 283 ? 6.501 -9.544 5.959 1.00 13.74 283 GLY A N 1
ATOM 2125 C CA . GLY A 1 283 ? 7.005 -9.602 7.348 1.00 14.01 283 GLY A CA 1
ATOM 2126 C C . GLY A 1 283 ? 7.886 -10.819 7.554 1.00 12.00 283 GLY A C 1
ATOM 2127 O O . GLY A 1 283 ? 7.806 -11.842 6.872 1.00 14.68 283 GLY A O 1
ATOM 2128 N N . GLY A 1 284 ? 8.753 -10.692 8.574 1.00 13.01 284 GLY A N 1
ATOM 2129 C CA . GLY A 1 284 ? 9.628 -11.786 8.920 1.00 12.59 284 GLY A CA 1
ATOM 2130 C C . GLY A 1 284 ? 8.939 -12.753 9.851 1.00 11.49 284 GLY A C 1
ATOM 2131 O O . GLY A 1 284 ? 8.101 -12.376 10.687 1.00 13.08 284 GLY A O 1
ATOM 2132 N N . VAL A 1 285 ? 9.315 -14.029 9.704 1.00 12.51 285 VAL A N 1
ATOM 2133 C CA . VAL A 1 285 ? 8.897 -15.029 10.669 1.00 12.87 285 VAL A CA 1
ATOM 2134 C C . VAL A 1 285 ? 9.928 -15.102 11.789 1.00 13.35 285 VAL A C 1
ATOM 2135 O O . VAL A 1 285 ? 11.129 -15.202 11.497 1.00 14.91 285 VAL A O 1
ATOM 2139 N N . THR A 1 286 ? 9.423 -15.090 13.005 1.00 14.53 286 THR A N 1
ATOM 2140 C CA . THR A 1 286 ? 10.306 -15.118 14.159 1.00 17.74 286 THR A CA 1
ATOM 2141 C C . THR A 1 286 ? 9.969 -16.268 15.089 1.00 16.41 286 THR A C 1
ATOM 2142 O O . THR A 1 286 ? 8.848 -16.781 15.035 1.00 18.33 286 THR A O 1
ATOM 2146 N N . SER A 1 287 ? 10.900 -16.664 15.968 1.00 19.00 287 SER A N 1
ATOM 2147 C CA . SER A 1 287 ? 10.555 -17.553 17.044 1.00 17.89 287 SER A CA 1
ATOM 2148 C C . SER A 1 287 ? 9.785 -16.775 18.091 1.00 26.78 287 SER A C 1
ATOM 2149 O O . SER A 1 287 ? 9.560 -15.574 18.035 1.00 34.69 287 SER A O 1
ATOM 2152 N N . GLY A 1 288 ? 9.376 -17.486 19.115 1.00 26.00 288 GLY A N 1
ATOM 2153 C CA . GLY A 1 288 ? 8.476 -16.894 20.105 1.00 34.03 288 GLY A CA 1
ATOM 2154 C C . GLY A 1 288 ? 7.372 -17.883 20.431 1.00 35.46 288 GLY A C 1
ATOM 2155 O O . GLY A 1 288 ? 7.679 -18.698 21.326 1.00 45.07 288 GLY A O 1
ATOM 2156 N N . GLU A 1 289 ? 6.227 -17.835 19.754 1.00 34.89 289 GLU A N 1
ATOM 2157 C CA . GLU A 1 289 ? 5.220 -18.857 20.066 1.00 28.63 289 GLU A CA 1
ATOM 2158 C C . GLU A 1 289 ? 5.815 -20.240 19.780 1.00 27.80 289 GLU A C 1
ATOM 2159 O O . GLU A 1 289 ? 5.477 -21.188 20.478 1.00 33.21 289 GLU A O 1
ATOM 2165 N N . ILE A 1 290 ? 6.694 -20.391 18.799 1.00 22.97 290 ILE A N 1
ATOM 2166 C CA . ILE A 1 290 ? 7.394 -21.670 18.568 1.00 17.94 290 ILE A CA 1
ATOM 2167 C C . ILE A 1 290 ? 8.863 -21.434 18.860 1.00 15.62 290 ILE A C 1
ATOM 2168 O O . ILE A 1 290 ? 9.497 -20.503 18.349 1.00 19.35 290 ILE A O 1
ATOM 2173 N N . ASP A 1 291 ? 9.381 -22.326 19.717 1.00 16.10 291 ASP A N 1
ATOM 2174 C CA . ASP A 1 291 ? 10.824 -22.353 20.010 1.00 16.06 291 ASP A CA 1
ATOM 2175 C C . ASP A 1 291 ? 11.535 -23.153 18.953 1.00 14.65 291 ASP A C 1
ATOM 2176 O O . ASP A 1 291 ? 11.773 -24.352 19.061 1.00 16.01 291 ASP A O 1
ATOM 2181 N N . ASP A 1 292 ? 11.895 -22.484 17.862 1.00 15.49 292 ASP A N 1
ATOM 2182 C CA . ASP A 1 292 ? 12.477 -23.192 16.723 1.00 14.15 292 ASP A CA 1
ATOM 2183 C C . ASP A 1 292 ? 13.714 -24.007 17.074 1.00 13.28 292 ASP A C 1
ATOM 2184 O O . ASP A 1 292 ? 13.849 -25.128 16.569 1.00 15.30 292 ASP A O 1
ATOM 2189 N N . LYS A 1 293 ? 14.582 -23.409 17.883 1.00 15.12 293 LYS A N 1
ATOM 2190 C CA . LYS A 1 293 ? 15.795 -24.137 18.223 1.00 18.01 293 LYS A CA 1
ATOM 2191 C C . LYS A 1 293 ? 15.499 -25.377 19.027 1.00 17.95 293 LYS A C 1
ATOM 2192 O O . LYS A 1 293 ? 16.261 -26.341 18.952 1.00 21.89 293 LYS A O 1
ATOM 2198 N N . ALA A 1 294 ? 14.387 -25.429 19.764 1.00 16.98 294 ALA A N 1
ATOM 2199 C CA . ALA A 1 294 ? 14.037 -26.661 20.463 1.00 17.47 294 ALA A CA 1
ATOM 2200 C C . ALA A 1 294 ? 13.831 -27.822 19.480 1.00 17.91 294 ALA A C 1
ATOM 2201 O O . ALA A 1 294 ? 14.139 -28.959 19.814 1.00 17.11 294 ALA A O 1
ATOM 2203 N N . TYR A 1 295 ? 13.302 -27.545 18.292 1.00 17.90 295 TYR A N 1
ATOM 2204 C CA . TYR A 1 295 ? 12.914 -28.608 17.348 1.00 16.01 295 TYR A CA 1
ATOM 2205 C C . TYR A 1 295 ? 13.763 -28.700 16.114 1.00 17.02 295 TYR A C 1
ATOM 2206 O O . TYR A 1 295 ? 13.581 -29.588 15.262 1.00 19.94 295 TYR A O 1
ATOM 2215 N N . GLY A 1 296 ? 14.718 -27.768 15.971 1.00 17.13 296 GLY A N 1
ATOM 2216 C CA . GLY A 1 296 ? 15.551 -27.850 14.773 1.00 18.31 296 GLY A CA 1
ATOM 2217 C C . GLY A 1 296 ? 14.945 -27.131 13.601 1.00 16.61 296 GLY A C 1
ATOM 2218 O O . GLY A 1 296 ? 15.443 -27.254 12.468 1.00 17.73 296 GLY A O 1
ATOM 2219 N N . PHE A 1 297 ? 13.862 -26.362 13.812 1.00 14.30 297 PHE A N 1
ATOM 2220 C CA . PHE A 1 297 ? 13.197 -25.679 12.698 1.00 13.81 297 PHE A CA 1
ATOM 2221 C C . PHE A 1 297 ? 13.995 -24.451 12.284 1.00 13.27 297 PHE A C 1
ATOM 2222 O O . PHE A 1 297 ? 14.688 -23.874 13.153 1.00 15.09 297 PHE A O 1
ATOM 2230 N N . ILE A 1 298 ? 13.831 -24.059 11.043 1.00 12.95 298 ILE A N 1
ATOM 2231 C CA . ILE A 1 298 ? 14.414 -22.850 10.489 1.00 12.99 298 ILE A CA 1
ATOM 2232 C C . ILE A 1 298 ? 13.322 -21.814 10.291 1.00 12.59 298 ILE A C 1
ATOM 2233 O O . ILE A 1 298 ? 12.264 -22.189 9.793 1.00 14.44 298 ILE A O 1
ATOM 2238 N N . THR A 1 299 ? 13.553 -20.581 10.673 1.00 12.66 299 THR A N 1
ATOM 2239 C CA . THR A 1 299 ? 12.641 -19.475 10.321 1.00 12.19 299 THR A CA 1
ATOM 2240 C C . THR A 1 299 ? 13.041 -18.876 8.978 1.00 11.48 299 THR A C 1
ATOM 2241 O O . THR A 1 299 ? 14.225 -18.671 8.671 1.00 12.37 299 THR A O 1
ATOM 2245 N N . SER A 1 300 ? 12.026 -18.552 8.141 1.00 12.03 300 SER A N 1
ATOM 2246 C CA . SER A 1 300 ? 12.363 -18.143 6.767 1.00 12.21 300 SER A CA 1
ATOM 2247 C C . SER A 1 300 ? 12.627 -16.664 6.620 1.00 10.13 300 SER A C 1
ATOM 2248 O O . SER A 1 300 ? 12.473 -16.153 5.485 1.00 11.69 300 SER A O 1
ATOM 2251 N N . ASP A 1 301 ? 13.060 -15.954 7.655 1.00 11.33 301 ASP A N 1
ATOM 2252 C CA . ASP A 1 301 ? 13.298 -14.516 7.511 1.00 11.72 301 ASP A CA 1
ATOM 2253 C C . ASP A 1 301 ? 12.050 -13.851 6.932 1.00 11.17 301 ASP A C 1
ATOM 2254 O O . ASP A 1 301 ? 10.948 -14.319 7.298 1.00 12.40 301 ASP A O 1
ATOM 2259 N N . ASN A 1 302 ? 12.179 -12.876 6.062 1.00 11.61 302 ASN A N 1
ATOM 2260 C CA . ASN A 1 302 ? 10.999 -12.281 5.392 1.00 11.49 302 ASN A CA 1
ATOM 2261 C C . ASN A 1 302 ? 10.825 -12.843 3.971 1.00 11.55 302 ASN A C 1
ATOM 2262 O O . ASN A 1 302 ? 10.135 -12.239 3.134 1.00 13.97 302 ASN A O 1
ATOM 2267 N N . LEU A 1 303 ? 11.398 -14.009 3.693 1.00 10.93 303 LEU A N 1
ATOM 2268 C CA . LEU A 1 303 ? 11.123 -14.704 2.420 1.00 11.04 303 LEU A CA 1
ATOM 2269 C C . LEU A 1 303 ? 9.756 -15.375 2.445 1.00 10.65 303 LEU A C 1
ATOM 2270 O O . LEU A 1 303 ? 9.423 -16.098 3.398 1.00 12.87 303 LEU A O 1
ATOM 2275 N N . ASN A 1 304 ? 8.968 -15.147 1.389 1.00 11.64 304 ASN A N 1
ATOM 2276 C CA . ASN A 1 304 ? 7.692 -15.849 1.230 1.00 11.74 304 ASN A CA 1
ATOM 2277 C C . ASN A 1 304 ? 7.967 -17.335 0.915 1.00 10.84 304 ASN A C 1
ATOM 2278 O O . ASN A 1 304 ? 9.122 -17.773 0.774 1.00 11.91 304 ASN A O 1
ATOM 2283 N N . PRO A 1 305 ? 6.954 -18.182 0.910 1.00 10.87 305 PRO A N 1
ATOM 2284 C CA . PRO A 1 305 ? 7.221 -19.619 0.857 1.00 10.85 305 PRO A CA 1
ATOM 2285 C C . PRO A 1 305 ? 7.993 -20.048 -0.376 1.00 11.18 305 PRO A C 1
ATOM 2286 O O . PRO A 1 305 ? 8.935 -20.835 -0.261 1.00 11.53 305 PRO A O 1
ATOM 2290 N N . GLN A 1 306 ? 7.641 -19.508 -1.553 1.00 11.28 306 GLN A N 1
ATOM 2291 C CA . GLN A 1 306 ? 8.312 -19.931 -2.785 1.00 10.37 306 GLN A CA 1
ATOM 2292 C C . GLN A 1 306 ? 9.761 -19.458 -2.821 1.00 10.65 306 GLN A C 1
ATOM 2293 O O . GLN A 1 306 ? 10.640 -20.148 -3.342 1.00 12.43 306 GLN A O 1
ATOM 2299 N N . LYS A 1 307 ? 10.059 -18.281 -2.283 1.00 11.79 307 LYS A N 1
ATOM 2300 C CA A LYS A 1 307 ? 11.494 -17.920 -2.294 0.50 12.05 307 LYS A CA 1
ATOM 2301 C CA B LYS A 1 307 ? 11.449 -17.805 -2.187 0.50 11.65 307 LYS A CA 1
ATOM 2302 C C . LYS A 1 307 ? 12.245 -18.646 -1.191 1.00 10.67 307 LYS A C 1
ATOM 2303 O O . LYS A 1 307 ? 13.416 -18.993 -1.392 1.00 12.37 307 LYS A O 1
ATOM 2314 N N . ALA A 1 308 ? 11.587 -18.920 -0.052 1.00 11.05 308 ALA A N 1
ATOM 2315 C CA . ALA A 1 308 ? 12.225 -19.747 0.979 1.00 10.85 308 ALA A CA 1
ATOM 2316 C C . ALA A 1 308 ? 12.595 -21.115 0.407 1.00 11.28 308 ALA A C 1
ATOM 2317 O O . ALA A 1 308 ? 13.657 -21.677 0.718 1.00 13.11 308 ALA A O 1
ATOM 2319 N N . ARG A 1 309 ? 11.698 -21.669 -0.409 1.00 11.50 309 ARG A N 1
ATOM 2320 C CA . ARG A 1 309 ? 11.967 -22.963 -1.056 1.00 11.69 309 ARG A CA 1
ATOM 2321 C C . ARG A 1 309 ? 13.210 -22.885 -1.938 1.00 12.03 309 ARG A C 1
ATOM 2322 O O . ARG A 1 309 ? 14.022 -23.809 -1.960 1.00 13.33 309 ARG A O 1
ATOM 2330 N N . VAL A 1 310 ? 13.351 -21.810 -2.715 1.00 12.58 310 VAL A N 1
ATOM 2331 C CA . VAL A 1 310 ? 14.532 -21.684 -3.576 1.00 12.95 310 VAL A CA 1
ATOM 2332 C C . VAL A 1 310 ? 15.799 -21.708 -2.734 1.00 12.63 310 VAL A C 1
ATOM 2333 O O . VAL A 1 310 ? 16.722 -22.468 -3.051 1.00 14.16 310 VAL A O 1
ATOM 2337 N N . LEU A 1 311 ? 15.859 -20.913 -1.682 1.00 12.21 311 LEU A N 1
ATOM 2338 C CA . LEU A 1 311 ? 17.052 -20.918 -0.854 1.00 11.86 311 LEU A CA 1
ATOM 2339 C C . LEU A 1 311 ? 17.293 -22.262 -0.155 1.00 12.90 311 LEU A C 1
ATOM 2340 O O . LEU A 1 311 ? 18.423 -22.713 -0.077 1.00 15.35 311 LEU A O 1
ATOM 2345 N N . LEU A 1 312 ? 16.215 -22.894 0.313 1.00 12.82 312 LEU A N 1
ATOM 2346 C CA . LEU A 1 312 ? 16.337 -24.177 0.953 1.00 13.91 312 LEU A CA 1
ATOM 2347 C C . LEU A 1 312 ? 16.845 -25.252 0.032 1.00 14.08 312 LEU A C 1
ATOM 2348 O O . LEU A 1 312 ? 17.689 -26.029 0.438 1.00 14.60 312 LEU A O 1
ATOM 2353 N N . GLN A 1 313 ? 16.314 -25.277 -1.178 1.00 14.07 313 GLN A N 1
ATOM 2354 C CA . GLN A 1 313 ? 16.866 -26.273 -2.118 1.00 14.07 313 GLN A CA 1
ATOM 2355 C C . GLN A 1 313 ? 18.369 -26.133 -2.305 1.00 13.96 313 GLN A C 1
ATOM 2356 O O . GLN A 1 313 ? 19.106 -27.126 -2.360 1.00 17.12 313 GLN A O 1
ATOM 2362 N N . LEU A 1 314 ? 18.858 -24.907 -2.460 1.00 15.42 314 LEU A N 1
ATOM 2363 C CA . LEU A 1 314 ? 20.287 -24.702 -2.646 1.00 15.24 314 LEU A CA 1
ATOM 2364 C C . LEU A 1 314 ? 21.032 -25.012 -1.364 1.00 15.10 314 LEU A C 1
ATOM 2365 O O . LEU A 1 314 ? 22.114 -25.629 -1.369 1.00 18.23 314 LEU A O 1
ATOM 2370 N N . ALA A 1 315 ? 20.502 -24.596 -0.218 1.00 14.41 315 ALA A N 1
ATOM 2371 C CA . ALA A 1 315 ? 21.110 -24.882 1.079 1.00 15.02 315 ALA A CA 1
ATOM 2372 C C . ALA A 1 315 ? 21.374 -26.376 1.221 1.00 16.49 315 ALA A C 1
ATOM 2373 O O . ALA A 1 315 ? 22.443 -26.847 1.646 1.00 19.48 315 ALA A O 1
ATOM 2375 N N . LEU A 1 316 ? 20.357 -27.164 0.829 1.00 16.85 316 LEU A N 1
ATOM 2376 C CA . LEU A 1 316 ? 20.444 -28.613 1.014 1.00 16.65 316 LEU A CA 1
ATOM 2377 C C . LEU A 1 316 ? 21.458 -29.295 0.110 1.00 17.80 316 LEU A C 1
ATOM 2378 O O . LEU A 1 316 ? 21.880 -30.418 0.340 1.00 24.19 316 LEU A O 1
ATOM 2383 N N . THR A 1 317 ? 21.921 -28.604 -0.944 1.00 18.97 317 THR A N 1
ATOM 2384 C CA . THR A 1 317 ? 23.0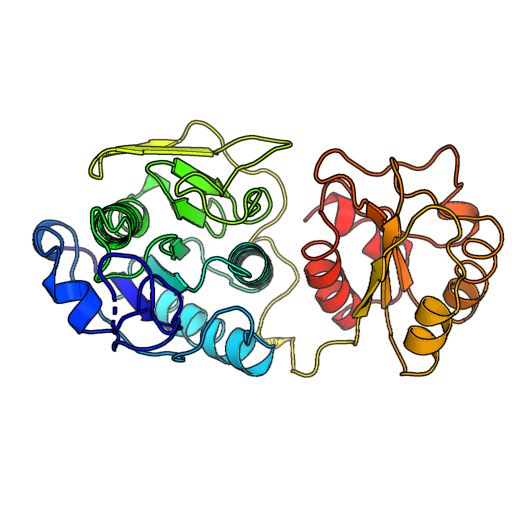38 -29.191 -1.733 1.00 19.32 317 THR A CA 1
ATOM 2385 C C . THR A 1 317 ? 24.357 -29.074 -0.989 1.00 22.47 317 THR A C 1
ATOM 2386 O O . THR A 1 317 ? 25.320 -29.764 -1.347 1.00 29.23 317 THR A O 1
ATOM 2390 N N . LYS A 1 318 ? 24.418 -28.222 0.031 1.00 23.54 318 LYS A N 1
ATOM 2391 C CA . LYS A 1 318 ? 25.632 -27.894 0.760 1.00 25.95 318 LYS A CA 1
ATOM 2392 C C . LYS A 1 318 ? 25.724 -28.529 2.154 1.00 27.01 318 LYS A C 1
ATOM 2393 O O . LYS A 1 318 ? 26.802 -28.871 2.626 1.00 30.49 318 LYS A O 1
ATOM 2399 N N . THR A 1 319 ? 24.588 -28.637 2.825 1.00 28.32 319 THR A N 1
ATOM 2400 C CA . THR A 1 319 ? 24.565 -29.013 4.243 1.00 29.20 319 THR A CA 1
ATOM 2401 C C . THR A 1 319 ? 23.200 -29.452 4.733 1.00 31.77 319 THR A C 1
ATOM 2402 O O . THR A 1 319 ? 22.146 -29.115 4.190 1.00 28.18 319 THR A O 1
ATOM 2406 N N . ASN A 1 320 ? 23.230 -30.205 5.812 1.00 36.52 320 ASN A N 1
ATOM 2407 C CA A ASN A 1 320 ? 22.011 -30.592 6.503 0.50 37.92 320 ASN A CA 1
ATOM 2408 C CA B ASN A 1 320 ? 22.126 -30.727 6.579 0.50 38.56 320 ASN A CA 1
ATOM 2409 C C . ASN A 1 320 ? 21.943 -29.949 7.881 1.00 38.39 320 ASN A C 1
ATOM 2410 O O . ASN A 1 320 ? 20.926 -30.091 8.592 1.00 38.28 320 ASN A O 1
ATOM 2419 N N . ASP A 1 321 ? 23.019 -29.204 8.174 1.00 33.01 321 ASP A N 1
ATOM 2420 C CA . ASP A 1 321 ? 23.199 -28.535 9.446 1.00 30.98 321 ASP A CA 1
ATOM 2421 C C . ASP A 1 321 ? 22.230 -27.372 9.650 1.00 27.42 321 ASP A C 1
ATOM 2422 O O . ASP A 1 321 ? 22.325 -26.380 8.927 1.00 24.25 321 ASP A O 1
ATOM 2427 N N . LYS A 1 322 ? 21.344 -27.568 10.608 1.00 22.91 322 LYS A N 1
ATOM 2428 C CA . LYS A 1 322 ? 20.311 -26.574 10.859 1.00 25.16 322 LYS A CA 1
ATOM 2429 C C . LYS A 1 322 ? 20.849 -25.188 11.151 1.00 22.80 322 LYS A C 1
ATOM 2430 O O . LYS A 1 322 ? 20.289 -24.196 10.708 1.00 20.81 322 LYS A O 1
ATOM 2436 N N . ALA A 1 323 ? 21.908 -25.110 11.938 1.00 23.48 323 ALA A N 1
ATOM 2437 C CA . ALA A 1 323 ? 22.422 -23.802 12.296 1.00 23.60 323 ALA A CA 1
ATOM 2438 C C . ALA A 1 323 ? 22.988 -23.101 11.089 1.00 19.60 323 ALA A C 1
ATOM 2439 O O . ALA A 1 323 ? 22.833 -21.889 10.884 1.00 21.39 323 ALA A O 1
ATOM 2441 N N . LYS A 1 324 ? 23.660 -23.899 10.263 1.00 19.02 324 LYS A N 1
ATOM 2442 C CA . LYS A 1 324 ? 24.225 -23.310 9.043 1.00 19.46 324 LYS A CA 1
ATOM 2443 C C . LYS A 1 324 ? 23.155 -22.833 8.074 1.00 17.49 324 LYS A C 1
ATOM 2444 O O . LYS A 1 324 ? 23.269 -21.788 7.423 1.00 16.99 324 LYS A O 1
ATOM 2450 N N . ILE A 1 325 ? 22.082 -23.612 7.975 1.00 16.77 325 ILE A N 1
ATOM 2451 C CA . ILE A 1 325 ? 20.935 -23.236 7.115 1.00 15.31 325 ILE A CA 1
ATOM 2452 C C . ILE A 1 325 ? 20.238 -22.016 7.697 1.00 14.62 325 ILE A C 1
ATOM 2453 O O . ILE A 1 325 ? 19.865 -21.111 6.946 1.00 13.70 325 ILE A O 1
ATOM 2458 N N . GLN A 1 326 ? 20.034 -21.950 9.017 1.00 15.47 326 GLN A N 1
ATOM 2459 C CA . GLN A 1 326 ? 19.440 -20.728 9.562 1.00 14.13 326 GLN A CA 1
ATOM 2460 C C . GLN A 1 326 ? 20.347 -19.530 9.252 1.00 14.07 326 GLN A C 1
ATOM 2461 O O . GLN A 1 326 ? 19.849 -18.447 8.922 1.00 14.33 326 GLN A O 1
ATOM 2467 N N . GLU A 1 327 ? 21.661 -19.701 9.335 1.00 15.64 327 GLU A N 1
ATOM 2468 C CA A GLU A 1 327 ? 22.599 -18.644 8.967 0.50 16.29 327 GLU A CA 1
ATOM 2469 C CA B GLU A 1 327 ? 22.590 -18.644 8.967 0.50 16.00 327 GLU A CA 1
ATOM 2470 C C . GLU A 1 327 ? 22.439 -18.219 7.519 1.00 15.34 327 GLU A C 1
ATOM 2471 O O . GLU A 1 327 ? 22.504 -17.027 7.202 1.00 16.21 327 GLU A O 1
ATOM 2482 N N . MET A 1 328 ? 22.206 -19.186 6.612 1.00 15.38 328 MET A N 1
ATOM 2483 C CA . MET A 1 328 ? 21.929 -18.794 5.217 1.00 15.73 328 MET A CA 1
ATOM 2484 C C . MET A 1 328 ? 20.679 -17.949 5.138 1.00 13.69 328 MET A C 1
ATOM 2485 O O . MET A 1 328 ? 20.651 -16.991 4.346 1.00 14.16 328 MET A O 1
ATOM 2490 N N . PHE A 1 329 ? 19.628 -18.285 5.893 1.00 13.43 329 PHE A N 1
ATOM 2491 C CA . PHE A 1 329 ? 18.427 -17.448 5.861 1.00 13.15 329 PHE A CA 1
ATOM 2492 C C . PHE A 1 329 ? 18.679 -16.075 6.502 1.00 12.25 329 PHE A C 1
ATOM 2493 O O . PHE A 1 329 ? 17.940 -15.139 6.169 1.00 13.27 329 PHE A O 1
ATOM 2501 N N . GLU A 1 330 ? 19.696 -15.919 7.350 1.00 14.08 330 GLU A N 1
ATOM 2502 C CA . GLU A 1 330 ? 20.087 -14.610 7.854 1.00 14.19 330 GLU A CA 1
ATOM 2503 C C . GLU A 1 330 ? 20.953 -13.824 6.865 1.00 13.18 330 GLU A C 1
ATOM 2504 O O . GLU A 1 330 ? 21.052 -12.604 6.972 1.00 15.23 330 GLU A O 1
ATOM 2510 N N . GLU A 1 331 ? 21.592 -14.478 5.909 1.00 14.71 331 GLU A N 1
ATOM 2511 C CA . GLU A 1 331 ? 22.573 -13.819 5.046 1.00 14.26 331 GLU A CA 1
ATOM 2512 C C . GLU A 1 331 ? 22.127 -13.651 3.613 1.00 12.55 331 GLU A C 1
ATOM 2513 O O . GLU A 1 331 ? 22.690 -12.720 2.966 1.00 14.58 331 GLU A O 1
ATOM 2519 N N . TYR A 1 332 ? 21.242 -14.451 3.094 1.00 12.23 332 TYR A N 1
ATOM 2520 C CA . TYR A 1 332 ? 20.819 -14.398 1.692 1.00 12.96 332 TYR A CA 1
ATOM 2521 C C . TYR A 1 332 ? 19.393 -13.886 1.487 1.00 13.88 332 TYR A C 1
ATOM 2522 O O . TYR A 1 332 ? 18.928 -13.788 0.361 1.00 13.36 332 TYR A O 1
#

Solvent-accessible surface area: 13775 Å² total

Nearest PDB structures (foldseek):
  2wlt-assembly1_A  TM=1.003E+00  e=2.849E-69  Helicobacter pylori
  2wt4-assembly1_A  TM=9.981E-01  e=3.364E-60  Helicobacter pylori
  5k3o-assembly1_A  TM=9.869E-01  e=3.327E-45  Wolinella succinogenes DSM 1740
  5k4h-assembly2_F  TM=9.583E-01  e=2.963E-44  Wolinella succinogenes DSM 1740
  5k4h-assembly2_H  TM=9.466E-01  e=4.974E-44  Wolinella succinogenes DSM 1740

B-factor: mean 22.59, std 12.31, range [8.42, 79.46]

Foldseek 3Di:
DAEEEEEEAWALQAWDPAQAAPTFTFDDAVPVLPPPAPVLVVPHHYHYDYLHGHACVPPDVVSLLSVLVVQQVLLPDPRHQFYEYEHHQQCQLLSQLLSFQAAAHQQEYEYEYWLHHPHYVVTQNNQQVQQRSLLRNDPVRGNQTYWYTFDFFIARSQQWDQCDNRDSPRIFRVEPTTQWGADSSNIDGDDGDQFDTHNRHPHYSVLDDPPFQAEEEAEADPVDACPVVVVCVVVPHQEYEYQAADLLDDDPNNVVVLLVVVVVLRAYERAHVPQFAWRDDDVHPCVVRLHATQGGGHRSSSRSLVSRVVSPDSHSVVSNVSSVRD

Sequence (326 aa):
LPTIALLATGGTIAGSGASLGSYKSGELGVKELLKAIPSLNKIARIQQGEQQVSNIGSQDMNEEIWFKLAQQRAQELLDDSRIQGVVITHGTDTLEESAYFLNLVLHSTKPVVLVGAMRNASSSLSADGALNLYEAVSSVAVNEKSANNKGVLVVMDDTIFSVREEVVVKTHTTHVSTFKKALNSGAIGSVYYGKTRYYMQPLRKHTTESEEFSLSQLKTPLPKVDIIYTHAGMTPDLFQASLNSSHAKGVVIAGVGNGNVSAGFLKKAMQQEASQMGVVIVRSSRVGSGGVTSGEIDDKAYGFITSDNLNPQKKARVLLQLALTKTNNDKAKIQEEMFEEY

Secondary structure (DSSP, 8-state):
--EEEEEEEESGGG-B--TTS--BTT-S-TTHHHHT--SGGGT-EEEEEEEEEE-GGG--HHHHHHHHHHHHHHHTSTT--EEEEE--SSSHHHHHHHHHHH---SS-EEEE--SS-TTSTT-SHHHHHHHHHHHHH-GGGTTS-SEEEETTEEEETTT-EE-SSS-TT-EE-TTT--SEEEETTEEEE-----S--GGG-S--GGG--SSPPPEEEEE--TT--THHHHHHHHTT-SEEEEEEBTTTB--HHHHHHHHHHHHTT-EEEEEESSSSS---SSSS-HHHHT-EE-TT--HHHHHHHHHHHHHH---HHHHHHHHHH-

Radius of gyration: 19.87 Å; Cα contacts (8 Å, |Δi|>4): 805; chains: 1; bounding box: 43×47×54 Å

Organism: Helicobacter pylori (strain J99 / ATCC 700824) (NCBI:txid85963)

CATH classification: 3.40.50.1170 (+1 more: 3.40.50.40)

InterPro domains:
  IPR004550 L-asparaginase, type II [TIGR00520] (2-332)
  IPR004550 L-asparaginase, type II [cd08964] (6-326)
  IPR006034 Asparaginase/glutaminase-like [PIRSF001220] (5-330)
  IPR006034 Asparaginase/glutaminase-like [PR00139] (8-19)
  IPR006034 Asparaginase/glutaminase-like [PR00139] (87-105)
  IPR006034 Asparaginase/glutaminase-like [PR00139] (267-285)
  IPR006034 Asparaginase/glutaminase-like [PS51732] (6-332)
  IPR006034 Asparaginase/glutaminase-like [PTHR11707] (3-330)
  IPR006034 Asparaginase/glutaminase-like [SM00870] (7-326)
  IPR020827 Asparaginase/glutaminase, active site 1 [PS00144] (10-18)
  IPR027473 L-asparaginase, C-terminal [G3DSA:3.40.50.40] (220-331)
  IPR027474 L-asparaginase, N-terminal [PF00710] (8-199)
  IPR027475 Asparaginase/glutaminase, active site 2 [PS00917] (88-98)
  IPR036152 Asparaginase/glutaminase-like superfamily [SSF53774] (3-331)
  IPR037152 L-asparaginase, N-terminal domain superfamily [G3DSA:3.40.50.1170] (1-219)
  IPR040919 Asparaginase/glutaminase, C-terminal [PF17763] (220-329)